Protein 7XWT (pdb70)

Nearest PDB structures (foldseek):
  7xwt-assembly1_B  TM=1.004E+00  e=1.065E-58  Sphingomonas paucimobilis
  7xwc-assembly1_A  TM=1.000E+00  e=7.036E-50  Sphingomonas paucimobilis
  2vsu-assembly1_D  TM=9.900E-01  e=1.611E-31  Pseudomonas fluorescens
  6p5u-assembly1_B  TM=9.777E-01  e=6.672E-31  uncultured organism
  4mi2-assembly1_A  TM=8.877E-01  e=1.030E-18  Mycobacteroides abscessus ATCC 19977

Structure (mmCIF, N/CA/C/O backbone):
data_7XWT
#
_entry.id   7XWT
#
_cell.length_a   131.793
_cell.length_b   131.793
_cell.length_c   124.290
_cell.angle_alpha   90.000
_cell.angle_beta   90.000
_cell.angle_gamma   120.000
#
_symmetry.space_group_name_H-M   'H 3 2'
#
loop_
_entity.id
_entity.type
_entity.pdbx_description
1 polymer 'Feruloyl-CoA hydratase/lyase'
2 non-polymer 'ACETYL COENZYME *A'
3 water water
#
loop_
_atom_site.group_PDB
_atom_site.id
_atom_site.type_symbol
_atom_site.label_atom_id
_atom_site.label_alt_id
_atom_site.label_comp_id
_atom_site.label_asym_id
_atom_site.label_entity_id
_atom_site.label_seq_id
_atom_site.pdbx_PDB_ins_code
_atom_site.Cartn_x
_atom_site.Cartn_y
_atom_site.Cartn_z
_atom_site.occupancy
_atom_site.B_iso_or_equiv
_atom_site.auth_seq_id
_atom_site.auth_comp_id
_atom_site.auth_asym_id
_atom_site.auth_atom_id
_atom_site.pdbx_PDB_model_num
ATOM 1 N N . VAL A 1 8 ? 9.169 36.973 16.410 1.00 35.15 8 VAL B N 1
ATOM 2 C CA . VAL A 1 8 ? 10.205 37.428 17.333 1.00 42.76 8 VAL B CA 1
ATOM 3 C C . VAL A 1 8 ? 11.177 38.307 16.524 1.00 45.33 8 VAL B C 1
ATOM 4 O O . VAL A 1 8 ? 11.881 37.747 15.677 1.00 60.12 8 VAL B O 1
ATOM 8 N N . GLU A 1 9 ? 11.134 39.639 16.742 1.00 44.04 9 GLU B N 1
ATOM 9 C CA . GLU A 1 9 ? 11.634 40.710 15.835 1.00 39.92 9 GLU B CA 1
ATOM 10 C C . GLU A 1 9 ? 12.704 40.165 14.894 1.00 32.08 9 GLU B C 1
ATOM 11 O O . GLU A 1 9 ? 12.385 40.139 13.716 1.00 34.84 9 GLU B O 1
ATOM 17 N N . ARG A 1 10 ? 13.923 39.798 15.316 1.00 29.38 10 ARG B N 1
ATOM 18 C CA . ARG A 1 10 ? 14.947 39.404 14.288 1.00 29.88 10 ARG B CA 1
ATOM 19 C C . ARG A 1 10 ? 14.861 37.895 13.975 1.00 28.40 10 ARG B C 1
ATOM 20 O O . ARG A 1 10 ? 14.800 37.104 14.912 1.00 22.52 10 ARG B O 1
ATOM 28 N N . GLU A 1 11 ? 14.924 37.518 12.698 1.00 25.92 11 GLU B N 1
ATOM 29 C CA . GLU A 1 11 ? 14.804 36.106 12.240 1.00 27.35 11 GLU B CA 1
ATOM 30 C C . GLU A 1 11 ? 15.897 35.256 12.901 1.00 28.00 11 GLU B C 1
ATOM 31 O O . GLU A 1 11 ? 15.581 34.194 13.474 1.00 26.16 11 GLU B O 1
ATOM 37 N N . GLU A 1 12 ? 17.139 35.747 12.910 1.00 27.89 12 GLU B N 1
ATOM 38 C CA . GLU A 1 12 ? 18.300 34.993 13.462 1.00 28.11 12 GLU B CA 1
ATOM 39 C C . GLU A 1 12 ? 18.155 34.799 14.978 1.00 23.62 12 GLU B C 1
ATOM 40 O O . GLU A 1 12 ? 18.809 33.939 15.501 1.00 22.80 12 GLU B O 1
ATOM 46 N N . 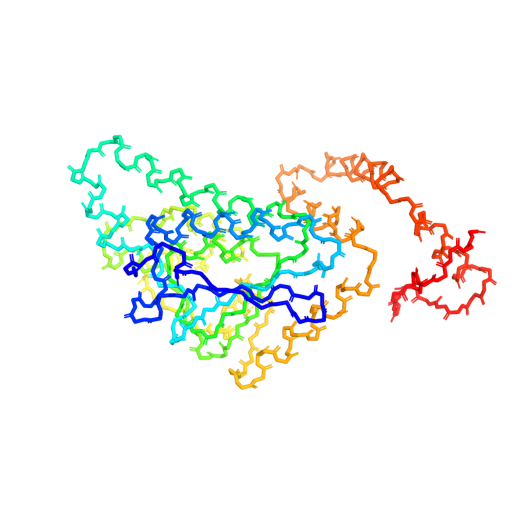ASP A 1 13 ? 17.290 35.538 15.653 1.00 24.35 13 ASP B N 1
ATOM 47 C CA . ASP A 1 13 ? 17.094 35.335 17.113 1.00 24.36 13 ASP B CA 1
ATOM 48 C C . ASP A 1 13 ? 16.010 34.284 17.423 1.00 23.51 13 ASP B C 1
ATOM 49 O O . ASP A 1 13 ? 15.847 33.997 18.608 1.00 22.60 13 ASP B O 1
ATOM 54 N N . THR A 1 14 ? 15.247 33.771 16.436 1.00 21.91 14 THR B N 1
ATOM 55 C CA . THR A 1 14 ? 14.071 32.889 16.693 1.00 21.73 14 THR B CA 1
ATOM 56 C C . THR A 1 14 ? 14.515 31.470 17.121 1.00 22.44 14 THR B C 1
ATOM 57 O O . THR A 1 14 ? 13.676 30.720 17.684 1.00 24.27 14 THR B O 1
ATOM 61 N N . VAL A 1 15 ? 15.783 31.119 16.899 1.00 21.08 15 VAL B N 1
ATOM 62 C CA . VAL A 1 15 ? 16.379 29.808 17.254 1.00 21.52 15 VAL B CA 1
ATOM 63 C C . VAL A 1 15 ? 17.752 30.080 17.884 1.00 23.83 15 VAL B C 1
ATOM 64 O O . VAL A 1 15 ? 18.509 30.923 17.346 1.00 25.12 15 VAL B O 1
ATOM 68 N N . ARG A 1 16 ? 18.105 29.360 18.940 1.00 21.92 16 ARG B N 1
ATOM 69 C CA . ARG A 1 16 ? 19.482 29.400 19.477 1.00 24.59 16 ARG B CA 1
ATOM 70 C C . ARG A 1 16 ? 19.996 27.960 19.576 1.00 25.25 16 ARG B C 1
ATOM 71 O O . ARG A 1 16 ? 19.161 27.027 19.605 1.00 22.89 16 ARG B O 1
ATOM 79 N N . TYR A 1 17 ? 21.312 27.777 19.671 1.00 25.27 17 TYR B N 1
ATOM 80 C CA . TYR A 1 17 ? 21.904 26.457 19.970 1.00 25.71 17 TYR B CA 1
ATOM 81 C C . TYR A 1 17 ? 23.210 26.608 20.736 1.00 26.76 17 TYR B C 1
ATOM 82 O O . TYR A 1 17 ? 23.822 27.678 20.661 1.00 23.40 17 TYR B O 1
ATOM 91 N N . GLU A 1 18 ? 23.570 25.553 21.467 1.00 26.17 18 GLU B N 1
ATOM 92 C CA . GLU A 1 18 ? 24.884 25.321 22.118 1.00 27.80 18 GLU B CA 1
ATOM 93 C C . GLU A 1 18 ? 25.364 23.928 21.702 1.00 25.12 18 GLU B C 1
ATOM 94 O O . GLU A 1 18 ? 24.505 23.034 21.567 1.00 21.60 18 GLU B O 1
ATOM 100 N N . ILE A 1 19 ? 26.674 23.773 21.489 1.00 23.02 19 ILE B N 1
ATOM 101 C CA . ILE A 1 19 ? 27.369 22.473 21.318 1.00 20.96 19 ILE B CA 1
ATOM 102 C C . ILE A 1 19 ? 28.027 22.118 22.654 1.00 20.57 19 ILE B C 1
ATOM 103 O O . ILE A 1 19 ? 28.875 22.901 23.138 1.00 19.31 19 ILE B O 1
ATOM 108 N N . VAL A 1 20 ? 27.631 21.002 23.228 1.00 19.20 20 VAL B N 1
ATOM 109 C CA . VAL A 1 20 ? 28.206 20.475 24.485 1.00 20.45 20 VAL B CA 1
ATOM 110 C C . VAL A 1 20 ? 28.424 18.979 24.301 1.00 19.10 20 VAL B C 1
ATOM 111 O O . VAL A 1 20 ? 27.430 18.238 24.050 1.00 17.63 20 VAL B O 1
ATOM 115 N N . ASN A 1 21 ? 29.688 18.572 24.416 1.00 17.76 21 ASN B N 1
ATOM 116 C CA . ASN A 1 21 ? 30.127 17.160 24.380 1.00 18.29 21 ASN B CA 1
ATOM 117 C C . ASN A 1 21 ? 29.545 16.483 23.133 1.00 17.92 21 ASN B C 1
ATOM 118 O O . ASN A 1 21 ? 28.970 15.395 23.260 1.00 18.77 21 ASN B O 1
ATOM 123 N N . ASN A 1 22 ? 29.692 17.143 21.994 1.00 17.61 22 ASN B N 1
ATOM 124 C CA . ASN A 1 22 ? 29.273 16.643 20.653 1.00 20.19 22 ASN B CA 1
ATOM 125 C C . ASN A 1 22 ? 27.735 16.521 20.497 1.00 20.92 22 ASN B C 1
ATOM 126 O O . ASN A 1 22 ? 27.310 15.855 19.520 1.00 23.38 22 ASN B O 1
ATOM 131 N N . VAL A 1 23 ? 26.933 17.098 21.401 1.00 19.68 23 VAL B N 1
ATOM 132 C CA . VAL A 1 23 ? 25.450 17.233 21.268 1.00 21.04 23 VAL B CA 1
ATOM 133 C C . VAL A 1 23 ? 25.108 18.680 20.897 1.00 23.34 23 VAL B C 1
ATOM 134 O O . VAL A 1 23 ? 25.484 19.609 21.666 1.00 21.12 23 VAL B O 1
ATOM 138 N N . ALA A 1 24 ? 24.445 18.910 19.753 1.00 20.01 24 ALA B N 1
ATOM 139 C CA . ALA A 1 24 ? 23.853 20.225 19.434 1.00 17.45 24 ALA B CA 1
ATOM 140 C C . ALA A 1 24 ? 22.527 20.376 20.173 1.00 17.89 24 ALA B C 1
ATOM 141 O O . ALA A 1 24 ? 21.612 19.593 19.893 1.00 17.74 24 ALA B O 1
ATOM 143 N N . TRP A 1 25 ? 22.495 21.196 21.240 1.00 17.77 25 TRP B N 1
ATOM 144 C CA . TRP A 1 25 ? 21.275 21.579 21.984 1.00 17.77 25 TRP B CA 1
ATOM 145 C C . TRP A 1 25 ? 20.617 22.765 21.278 1.00 20.07 25 TRP B C 1
ATOM 146 O O . TRP A 1 25 ? 21.096 23.911 21.439 1.00 20.65 25 TRP B O 1
ATOM 157 N N . VAL A 1 26 ? 19.606 22.486 20.450 1.00 17.67 26 VAL B N 1
ATOM 158 C CA . VAL A 1 26 ? 18.860 23.494 19.661 1.00 18.03 26 VAL B CA 1
ATOM 159 C C . VAL A 1 26 ? 17.562 23.818 20.393 1.00 18.87 26 VAL B C 1
ATOM 160 O O . VAL A 1 26 ? 16.859 22.910 20.890 1.00 21.73 26 VAL B O 1
ATOM 164 N N . TYR A 1 27 ? 17.246 25.097 20.481 1.00 19.68 27 TYR B N 1
ATOM 165 C CA . TYR A 1 27 ? 16.043 25.585 21.192 1.00 20.17 27 TYR B CA 1
ATOM 166 C C . TYR A 1 27 ? 15.257 26.518 20.274 1.00 20.09 27 TYR B C 1
ATOM 167 O O . TYR A 1 27 ? 15.812 27.491 19.722 1.00 19.65 27 TYR B O 1
ATOM 176 N N . TYR A 1 28 ? 13.972 26.244 20.139 1.00 19.79 28 TYR B N 1
ATOM 177 C CA . TYR A 1 28 ? 12.983 27.276 19.768 1.00 19.65 28 TYR B CA 1
ATOM 178 C C . TYR A 1 28 ? 13.216 28.472 20.697 1.00 19.87 28 TYR B C 1
ATOM 179 O O . TYR A 1 28 ? 13.279 28.286 21.938 1.00 16.75 28 TYR B O 1
ATOM 188 N N . ASN A 1 29 ? 13.341 29.665 20.134 1.00 19.82 29 ASN B N 1
ATOM 189 C CA . ASN A 1 29 ? 13.731 30.846 20.950 1.00 23.88 29 ASN B CA 1
ATOM 190 C C . ASN A 1 29 ? 12.757 31.999 20.723 1.00 21.68 29 ASN B C 1
ATOM 191 O O . ASN A 1 29 ? 13.237 33.057 20.377 1.00 22.46 29 ASN B O 1
ATOM 196 N N . ARG A 1 30 ? 11.458 31.774 20.925 1.00 18.94 30 ARG B N 1
ATOM 197 C CA . ARG A 1 30 ? 10.441 32.847 20.995 1.00 19.10 30 ARG B CA 1
ATOM 198 C C . ARG A 1 30 ? 9.683 32.652 22.290 1.00 19.16 30 ARG B C 1
ATOM 199 O O . ARG A 1 30 ? 8.490 32.455 22.307 1.00 21.99 30 ARG B O 1
ATOM 207 N N . PRO A 1 31 ? 10.380 32.637 23.420 1.00 19.84 31 PRO B N 1
ATOM 208 C CA . PRO A 1 31 ? 9.737 32.243 24.682 1.00 21.08 31 PRO B CA 1
ATOM 209 C C . PRO A 1 31 ? 8.444 33.007 25.014 1.00 22.79 31 PRO B C 1
ATOM 210 O O . PRO A 1 31 ? 7.470 32.409 25.577 1.00 22.97 31 PRO B O 1
ATOM 214 N N . THR A 1 32 ? 8.425 34.319 24.732 1.00 24.52 32 THR B N 1
ATOM 215 C CA . THR A 1 32 ? 7.294 35.211 25.126 1.00 26.83 32 THR B CA 1
ATOM 216 C C . THR A 1 32 ? 6.113 34.980 24.182 1.00 25.28 32 THR B C 1
ATOM 217 O O . THR A 1 32 ? 5.017 35.371 24.531 1.00 26.28 32 THR B O 1
ATOM 221 N N . LYS A 1 33 ? 6.345 34.345 23.036 1.00 25.94 33 LYS B N 1
ATOM 222 C CA . LYS A 1 33 ? 5.293 33.873 22.095 1.00 24.85 33 LYS B CA 1
ATOM 223 C C . LYS A 1 33 ? 5.090 32.350 22.168 1.00 25.67 33 LYS B C 1
ATOM 224 O O . LYS A 1 33 ? 4.531 31.763 21.197 1.00 23.76 33 LYS B O 1
ATOM 230 N N . ARG A 1 34 ? 5.512 31.730 23.275 1.00 22.45 34 ARG B N 1
ATOM 231 C CA . ARG A 1 34 ? 5.397 30.273 23.514 1.00 22.93 34 ARG B CA 1
ATOM 232 C C . ARG A 1 34 ? 5.968 29.474 22.317 1.00 21.99 34 ARG B C 1
ATOM 233 O O . ARG A 1 34 ? 5.453 28.397 22.067 1.00 19.76 34 ARG B O 1
ATOM 241 N N . ASN A 1 35 ? 6.996 29.987 21.631 1.00 19.14 35 ASN B N 1
ATOM 242 C CA . ASN A 1 35 ? 7.826 29.247 20.643 1.00 21.59 35 ASN B CA 1
ATOM 243 C C . ASN A 1 35 ? 6.946 28.904 19.444 1.00 20.75 35 ASN B C 1
ATOM 244 O O . ASN A 1 35 ? 7.176 27.867 18.791 1.00 21.21 35 ASN B O 1
ATOM 249 N N . ALA A 1 36 ? 5.941 29.727 19.188 1.00 21.38 36 ALA B N 1
ATOM 250 C CA . ALA A 1 36 ? 5.047 29.539 18.027 1.00 19.93 36 ALA B CA 1
ATOM 251 C C . ALA A 1 36 ? 5.883 29.578 16.757 1.00 20.31 36 ALA B C 1
ATOM 252 O O . ALA A 1 36 ? 6.857 30.361 16.701 1.00 22.11 36 ALA B O 1
ATOM 254 N N . GLN A 1 37 ? 5.507 28.753 15.773 1.00 20.13 37 GLN B N 1
ATOM 255 C CA . GLN A 1 37 ? 6.253 28.602 14.513 1.00 21.81 37 GLN B CA 1
ATOM 256 C C . GLN A 1 37 ? 5.756 29.677 13.551 1.00 20.55 37 GLN B C 1
ATOM 257 O O . GLN A 1 37 ? 4.707 29.484 12.932 1.00 21.42 37 GLN B O 1
ATOM 263 N N . SER A 1 38 ? 6.489 30.781 13.506 1.00 21.91 38 SER B N 1
ATOM 264 C CA . SER A 1 38 ? 6.373 31.871 12.504 1.00 19.77 38 SER B CA 1
ATOM 265 C C . SER A 1 38 ? 7.238 31.533 11.318 1.00 18.42 38 SER B C 1
ATOM 266 O O . SER A 1 38 ? 8.169 30.752 11.434 1.00 17.54 38 SER B O 1
ATOM 269 N N . PRO A 1 39 ? 6.956 32.120 10.139 1.00 18.48 39 PRO B N 1
ATOM 270 C CA . PRO A 1 39 ? 7.843 31.971 8.990 1.00 18.77 39 PRO B CA 1
ATOM 271 C C . PRO A 1 39 ? 9.321 32.291 9.268 1.00 20.92 39 PRO B C 1
ATOM 272 O O . PRO A 1 39 ? 10.179 31.557 8.808 1.00 22.36 39 PRO B O 1
ATOM 276 N N . LYS A 1 40 ? 9.600 33.356 10.028 1.00 21.06 40 LYS B N 1
ATOM 277 C CA . LYS A 1 40 ? 10.963 33.653 10.516 1.00 22.82 40 LYS B CA 1
ATOM 278 C C . LYS A 1 40 ? 11.561 32.431 11.233 1.00 20.30 40 LYS B C 1
ATOM 279 O O . LYS A 1 40 ? 12.672 32.049 10.938 1.00 21.90 40 LYS B O 1
ATOM 285 N N . LEU A 1 41 ? 10.885 31.889 12.218 1.00 20.45 41 LEU B N 1
ATOM 286 C CA . LEU A 1 41 ? 11.426 30.715 12.932 1.00 20.30 41 LEU B CA 1
ATOM 287 C C . LEU A 1 41 ? 11.585 29.540 11.955 1.00 19.99 41 LEU B C 1
ATOM 288 O O . LEU A 1 41 ? 12.616 28.884 12.029 1.00 21.34 41 LEU B O 1
ATOM 293 N N . ASN A 1 42 ? 10.636 29.327 11.039 1.00 21.23 42 ASN B N 1
ATOM 294 C CA . ASN A 1 42 ? 10.672 28.160 10.116 1.00 18.99 42 ASN B CA 1
ATOM 295 C C . ASN A 1 42 ? 11.905 28.256 9.213 1.00 19.68 42 ASN B C 1
ATOM 296 O O . ASN A 1 42 ? 12.553 27.209 8.965 1.00 20.75 42 ASN B O 1
ATOM 301 N N . ARG A 1 43 ? 12.231 29.443 8.721 1.00 20.05 43 ARG B N 1
ATOM 302 C CA . ARG A 1 43 ? 13.418 29.673 7.855 1.00 20.70 43 ARG B CA 1
ATOM 303 C C . ARG A 1 43 ? 14.688 29.516 8.708 1.00 19.41 43 ARG B C 1
ATOM 304 O O . ARG A 1 43 ? 15.625 28.885 8.272 1.00 17.80 43 ARG B O 1
ATOM 312 N N . GLN A 1 44 ? 14.707 30.090 9.903 1.00 18.51 44 GLN B N 1
ATOM 313 C CA . GLN A 1 44 ? 15.937 30.097 10.744 1.00 19.54 44 GLN B CA 1
ATOM 314 C C . GLN A 1 44 ? 16.192 28.657 11.230 1.00 18.74 44 GLN B C 1
ATOM 315 O O . GLN A 1 44 ? 17.354 28.265 11.288 1.00 17.12 44 GLN B O 1
ATOM 321 N N . MET A 1 45 ? 15.130 27.907 11.570 1.00 19.33 45 MET B N 1
ATOM 322 C CA . MET A 1 45 ? 15.280 26.519 12.061 1.00 18.58 45 MET B CA 1
ATOM 323 C C . MET A 1 45 ? 15.894 25.688 10.933 1.00 18.01 45 MET B C 1
ATOM 324 O O . MET A 1 45 ? 16.808 24.950 11.199 1.00 18.23 45 MET B O 1
ATOM 329 N N . LEU A 1 46 ? 15.452 25.848 9.686 1.00 18.52 46 LEU B N 1
ATOM 330 C CA . LEU A 1 46 ? 16.067 25.099 8.577 1.00 18.59 46 LEU B CA 1
ATOM 331 C C . LEU A 1 46 ? 17.546 25.462 8.474 1.00 19.29 46 LEU B C 1
ATOM 332 O O . LEU A 1 46 ? 18.393 24.560 8.242 1.00 20.98 46 LEU B O 1
ATOM 337 N N . LYS A 1 47 ? 17.863 26.745 8.563 1.00 21.37 47 LYS B N 1
ATOM 338 C CA . LYS A 1 47 ? 19.256 27.225 8.388 1.00 22.78 47 LYS B CA 1
ATOM 339 C C . LYS A 1 47 ? 20.138 26.593 9.473 1.00 18.25 47 LYS B C 1
ATOM 340 O O . LYS A 1 47 ? 21.185 26.083 9.168 1.00 17.52 47 LYS B O 1
ATOM 346 N N . VAL A 1 48 ? 19.717 26.692 10.723 1.00 16.60 48 VAL B N 1
ATOM 347 C CA . VAL A 1 48 ? 20.487 26.087 11.828 1.00 17.29 48 VAL B CA 1
ATOM 348 C C . VAL A 1 48 ? 20.614 24.578 11.613 1.00 17.25 48 VAL B C 1
ATOM 349 O O . VAL A 1 48 ? 21.732 24.120 11.675 1.00 18.11 48 VAL B O 1
ATOM 353 N N . LEU A 1 49 ? 19.532 23.845 11.302 1.00 17.65 49 LEU B N 1
ATOM 354 C CA . LEU A 1 49 ? 19.579 22.367 11.126 1.00 18.91 49 LEU B CA 1
ATOM 355 C C . LEU A 1 49 ? 20.536 22.061 9.992 1.00 16.20 49 LEU B C 1
ATOM 356 O O . LEU A 1 49 ? 21.365 21.158 10.151 1.00 14.85 49 LEU B O 1
ATOM 361 N N . THR A 1 50 ? 20.490 22.849 8.929 1.00 18.87 50 THR B N 1
ATOM 362 C CA . THR A 1 50 ? 21.297 22.569 7.725 1.00 19.13 50 THR B CA 1
ATOM 363 C C . THR A 1 50 ? 22.763 22.749 8.103 1.00 21.69 50 THR B C 1
ATOM 364 O O . THR A 1 50 ? 23.577 21.921 7.708 1.00 20.16 50 THR B O 1
ATOM 368 N N . GLU A 1 51 ? 23.111 23.774 8.867 1.00 22.60 51 GLU B N 1
ATOM 369 C CA . GLU A 1 51 ? 24.558 24.019 9.132 1.00 24.47 51 GLU B CA 1
ATOM 370 C C . GLU A 1 51 ? 25.073 23.009 10.168 1.00 20.22 51 GLU B C 1
ATOM 371 O O . GLU A 1 51 ? 26.206 22.625 10.022 1.00 20.04 51 GLU B O 1
ATOM 377 N N . LEU A 1 52 ? 24.284 22.553 11.141 1.00 18.63 52 LEU B N 1
ATOM 378 C CA . LEU A 1 52 ? 24.772 21.564 12.147 1.00 19.54 52 LEU B CA 1
ATOM 379 C C . LEU A 1 52 ? 24.880 20.128 11.593 1.00 20.12 52 LEU B C 1
ATOM 380 O O . LEU A 1 52 ? 25.709 19.372 12.123 1.00 19.04 52 LEU B O 1
ATOM 385 N N . GLU A 1 53 ? 24.135 19.763 10.536 1.00 20.12 53 GLU B N 1
ATOM 386 C CA . GLU A 1 53 ? 23.845 18.343 10.191 1.00 20.37 53 GLU B CA 1
ATOM 387 C C . GLU A 1 53 ? 25.130 17.537 9.981 1.00 20.13 53 GLU B C 1
ATOM 388 O O . GLU A 1 53 ? 25.191 16.405 10.503 1.00 19.95 53 GLU B O 1
ATOM 394 N N . PHE A 1 54 ? 26.071 18.020 9.161 1.00 20.48 54 PHE B N 1
ATOM 395 C CA . PHE A 1 54 ? 27.251 17.230 8.723 1.00 20.45 54 PHE B CA 1
ATOM 396 C C . PHE A 1 54 ? 28.534 17.685 9.450 1.00 22.04 54 PHE B C 1
ATOM 397 O O . PHE A 1 54 ? 29.660 17.378 8.994 1.00 20.94 54 PHE B O 1
ATOM 405 N N . ARG A 1 55 ? 28.385 18.292 10.625 1.00 22.02 55 ARG B N 1
ATOM 406 C CA . ARG A 1 55 ? 29.551 18.631 11.478 1.00 22.41 55 ARG B CA 1
ATOM 407 C C . ARG A 1 55 ? 30.058 17.326 12.095 1.00 23.93 55 ARG B C 1
ATOM 408 O O . ARG A 1 55 ? 29.267 16.584 12.726 1.00 22.03 55 ARG B O 1
ATOM 416 N N . ASP A 1 56 ? 31.344 17.043 11.908 1.00 22.61 56 ASP B N 1
ATOM 417 C CA . ASP A 1 56 ? 31.981 15.821 12.443 1.00 22.07 56 ASP B CA 1
ATOM 418 C C . ASP A 1 56 ? 31.986 15.904 13.967 1.00 19.52 56 ASP B C 1
ATOM 419 O O . ASP A 1 56 ? 32.142 14.873 14.550 1.00 18.36 56 ASP B O 1
ATOM 424 N N . ASP A 1 57 ? 31.714 17.049 14.570 1.00 18.24 57 ASP B N 1
ATOM 425 C CA . ASP A 1 57 ? 31.691 17.120 16.063 1.00 19.46 57 ASP B CA 1
ATOM 426 C C . ASP A 1 57 ? 30.250 17.155 16.573 1.00 20.30 57 ASP B C 1
ATOM 427 O O . ASP A 1 57 ? 30.041 17.376 17.795 1.00 20.33 57 ASP B O 1
ATOM 432 N N . VAL A 1 58 ? 29.251 16.986 15.700 1.00 17.20 58 VAL B N 1
ATOM 433 C CA . VAL A 1 58 ? 27.836 16.893 16.153 1.00 18.16 58 VAL B CA 1
ATOM 434 C C . VAL A 1 58 ? 27.344 15.454 15.912 1.00 18.36 58 VAL B C 1
ATOM 435 O O . VAL A 1 58 ? 27.139 15.024 14.719 1.00 15.12 58 VAL B O 1
ATOM 439 N N . GLY A 1 59 ? 27.176 14.731 17.005 1.00 16.00 59 GLY B N 1
ATOM 440 C CA . GLY A 1 59 ? 26.757 13.322 17.015 1.00 18.74 59 GLY B CA 1
ATOM 441 C C . GLY A 1 59 ? 25.252 13.159 17.194 1.00 18.06 59 GLY B C 1
ATOM 442 O O . GLY A 1 59 ? 24.727 12.115 16.771 1.00 17.28 59 GLY B O 1
ATOM 443 N N . VAL A 1 60 ? 24.622 14.100 17.902 1.00 17.99 60 VAL B N 1
ATOM 444 C CA . VAL A 1 60 ? 23.199 14.060 18.334 1.00 19.39 60 VAL B CA 1
ATOM 445 C C . VAL A 1 60 ? 22.688 15.502 18.285 1.00 19.82 60 VAL B C 1
ATOM 446 O O . VAL A 1 60 ? 23.474 16.418 18.622 1.00 19.20 60 VAL B O 1
ATOM 450 N N . LEU A 1 61 ? 21.421 15.694 17.925 1.00 19.40 61 LEU B N 1
ATOM 451 C CA . LEU A 1 61 ? 20.719 16.985 18.027 1.00 18.92 61 LEU B CA 1
ATOM 452 C C . LEU A 1 61 ? 19.533 16.802 18.961 1.00 19.14 61 LEU B C 1
ATOM 453 O O . LEU A 1 61 ? 18.733 15.888 18.765 1.00 18.34 61 LEU B O 1
ATOM 458 N N . VAL A 1 62 ? 19.469 17.622 20.003 1.00 17.41 62 VAL B N 1
ATOM 459 C CA . VAL A 1 62 ? 18.313 17.733 20.904 1.00 16.82 62 VAL B CA 1
ATOM 460 C C . VAL A 1 62 ? 17.524 18.987 20.529 1.00 18.04 62 VAL B C 1
ATOM 461 O O . VAL A 1 62 ? 18.139 20.054 20.322 1.00 17.10 62 VAL B O 1
ATOM 465 N N . LEU A 1 63 ? 16.202 18.858 20.382 1.00 19.42 63 LEU B N 1
ATOM 466 C CA . LEU A 1 63 ? 15.291 20.000 20.127 1.00 17.99 63 LEU B CA 1
ATOM 467 C C . LEU A 1 63 ? 14.531 20.308 21.409 1.00 16.77 63 LEU B C 1
ATOM 468 O O . LEU A 1 63 ? 13.678 19.542 21.752 1.00 16.95 63 LEU B O 1
ATOM 473 N N . GLY A 1 64 ? 14.832 21.433 22.041 1.00 17.68 64 GLY B N 1
ATOM 474 C CA . GLY A 1 64 ? 14.124 21.919 23.251 1.00 17.45 64 GLY B CA 1
ATOM 475 C C . GLY A 1 64 ? 13.467 23.258 22.975 1.00 18.60 64 GLY B C 1
ATOM 476 O O . GLY A 1 64 ? 13.495 23.736 21.801 1.00 18.83 64 GLY B O 1
ATOM 477 N N . GLY A 1 65 ? 12.914 23.890 24.004 1.00 18.76 65 GLY B N 1
ATOM 478 C CA . GLY A 1 65 ? 12.313 25.229 23.863 1.00 19.41 65 GLY B CA 1
ATOM 479 C C . GLY A 1 65 ? 12.675 26.109 25.045 1.00 21.18 65 GLY B C 1
ATOM 480 O O . GLY A 1 65 ? 12.747 25.560 26.156 1.00 21.84 65 GLY B O 1
ATOM 481 N N . GLU A 1 66 ? 12.841 27.415 24.798 1.00 23.56 66 GLU B N 1
ATOM 482 C CA . GLU A 1 66 ? 13.027 28.440 25.863 1.00 23.71 66 GLU B CA 1
ATOM 483 C C . GLU A 1 66 ? 11.672 28.837 26.423 1.00 23.33 66 GLU B C 1
ATOM 484 O O . GLU A 1 66 ? 10.688 28.838 25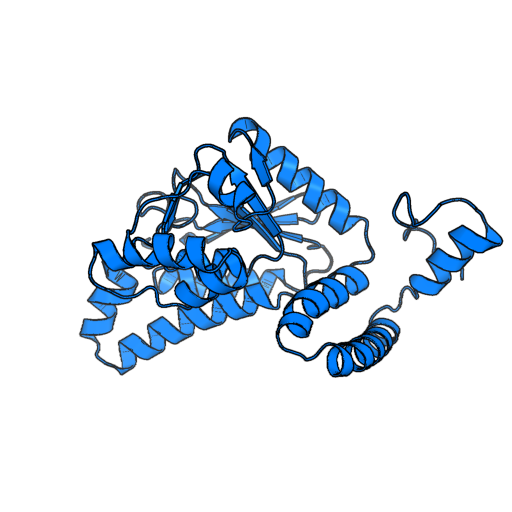.692 1.00 20.61 66 GLU B O 1
ATOM 490 N N . GLY A 1 67 ? 11.625 29.118 27.728 1.00 22.04 67 GLY B N 1
ATOM 491 C CA . GLY A 1 67 ? 10.398 29.574 28.363 1.00 23.15 67 GLY B CA 1
ATOM 492 C C . GLY A 1 67 ? 9.510 28.392 28.693 1.00 27.09 67 GLY B C 1
ATOM 493 O O . GLY A 1 67 ? 9.955 27.243 28.673 1.00 32.04 67 GLY B O 1
ATOM 494 N N . PRO A 1 68 ? 8.242 28.655 29.053 1.00 26.20 68 PRO B N 1
ATOM 495 C CA . PRO A 1 68 ? 7.363 27.611 29.555 1.00 26.09 68 PRO B CA 1
ATOM 496 C C . PRO A 1 68 ? 6.814 26.673 28.467 1.00 24.21 68 PRO B C 1
ATOM 497 O O . PRO A 1 68 ? 6.413 25.614 28.832 1.00 25.19 68 PRO B O 1
ATOM 501 N N . ALA A 1 69 ? 6.816 27.056 27.195 1.00 20.86 69 ALA B N 1
ATOM 502 C CA . ALA A 1 69 ? 6.451 26.139 26.091 1.00 22.07 69 ALA B CA 1
ATOM 503 C C . ALA A 1 69 ? 7.688 25.428 25.518 1.00 22.52 69 ALA B C 1
ATOM 504 O O . ALA A 1 69 ? 8.794 26.054 25.379 1.00 19.07 69 ALA B O 1
ATOM 506 N N . TRP A 1 70 ? 7.464 24.184 25.071 1.00 20.24 70 TRP B N 1
ATOM 507 C CA . TRP A 1 70 ? 8.311 23.536 24.056 1.00 18.56 70 TRP B CA 1
ATOM 508 C C . TRP A 1 70 ? 7.973 24.243 22.752 1.00 18.68 70 TRP B C 1
ATOM 509 O O . TRP A 1 70 ? 8.802 25.045 22.293 1.00 19.03 70 TRP B O 1
ATOM 520 N N . CYS A 1 71 ? 6.781 23.981 22.201 1.00 18.81 71 CYS B N 1
ATOM 521 C CA . CYS A 1 71 ? 6.279 24.656 20.975 1.00 18.87 71 CYS B CA 1
ATOM 522 C C . CYS A 1 71 ? 4.741 24.714 20.980 1.00 20.33 71 CYS B C 1
ATOM 523 O O . CYS A 1 71 ? 4.079 23.654 21.099 1.00 22.58 71 CYS B O 1
ATOM 526 N N . ALA A 1 72 ? 4.146 25.901 20.930 1.00 18.60 72 ALA B N 1
ATOM 527 C CA . ALA A 1 72 ? 2.675 26.022 21.063 1.00 19.95 72 ALA B CA 1
ATOM 528 C C . ALA A 1 72 ? 2.056 26.002 19.669 1.00 18.75 72 ALA B C 1
ATOM 529 O O . ALA A 1 72 ? 0.977 26.541 19.536 1.00 19.01 72 ALA B O 1
ATOM 531 N N . GLY A 1 73 ? 2.748 25.450 18.678 1.00 17.12 73 GLY B N 1
ATOM 532 C CA . GLY A 1 73 ? 2.146 25.256 17.349 1.00 18.92 73 GLY B CA 1
ATOM 533 C C . GLY A 1 73 ? 2.548 26.314 16.371 1.00 18.79 73 GLY B C 1
ATOM 534 O O . GLY A 1 73 ? 3.561 26.948 16.566 1.00 20.26 73 GLY B O 1
ATOM 535 N N . MET A 1 74 ? 1.788 26.450 15.293 1.00 18.23 74 MET B N 1
ATOM 536 C CA . MET A 1 74 ? 1.998 27.513 14.311 1.00 19.27 74 MET B CA 1
ATOM 537 C C . MET A 1 74 ? 1.594 28.864 14.935 1.00 20.58 74 MET B C 1
ATOM 538 O O . MET A 1 74 ? 0.757 28.914 15.888 1.00 20.31 74 MET B O 1
ATOM 543 N N . ASP A 1 75 ? 2.252 29.912 14.479 1.00 20.89 75 ASP B N 1
ATOM 544 C CA . ASP A 1 75 ? 1.931 31.302 14.861 1.00 22.88 75 ASP B CA 1
ATOM 545 C C . ASP A 1 75 ? 0.634 31.721 14.153 1.00 21.02 75 ASP B C 1
ATOM 546 O O . ASP A 1 75 ? 0.686 31.987 12.913 1.00 22.29 75 ASP B O 1
ATOM 551 N N . LEU A 1 76 ? -0.459 31.829 14.920 1.00 23.38 76 LEU B N 1
ATOM 552 C CA . LEU A 1 76 ? -1.808 32.191 14.394 1.00 25.26 76 LEU B CA 1
ATOM 553 C C . LEU A 1 76 ? -1.708 33.553 13.701 1.00 24.90 76 LEU B C 1
ATOM 554 O O . LEU A 1 76 ? -2.364 33.714 12.647 1.00 24.51 76 LEU B O 1
ATOM 559 N N . LYS A 1 77 ? -0.841 34.456 14.182 1.00 24.77 77 LYS B N 1
ATOM 560 C CA . LYS A 1 77 ? -0.663 35.800 13.567 1.00 25.61 77 LYS B CA 1
ATOM 561 C C . LYS A 1 77 ? 0.225 35.723 12.326 1.00 24.82 77 LYS B C 1
ATOM 562 O O . LYS A 1 77 ? -0.260 36.091 11.247 1.00 25.09 77 LYS B O 1
ATOM 568 N N . GLU A 1 78 ? 1.476 35.267 12.462 1.00 25.68 78 GLU B N 1
ATOM 569 C CA . GLU A 1 78 ? 2.519 35.411 11.404 1.00 25.28 78 GLU B CA 1
ATOM 570 C C . GLU A 1 78 ? 2.463 34.254 10.409 1.00 22.57 78 GLU B C 1
ATOM 571 O O . GLU A 1 78 ? 2.874 34.470 9.247 1.00 22.87 78 GLU B O 1
ATOM 577 N N . TYR A 1 79 ? 2.012 33.073 10.821 1.00 23.67 79 TYR B N 1
ATOM 578 C CA . TYR A 1 79 ? 2.005 31.894 9.908 1.00 22.30 79 TYR B CA 1
ATOM 579 C C . TYR A 1 79 ? 0.668 31.835 9.168 1.00 21.05 79 TYR B C 1
ATOM 580 O O . TYR A 1 79 ? 0.689 31.542 7.943 1.00 19.87 79 TYR B O 1
ATOM 589 N N . PHE A 1 80 ? -0.438 32.082 9.871 1.00 20.92 80 PHE B N 1
ATOM 590 C CA . PHE A 1 80 ? -1.819 32.032 9.307 1.00 21.79 80 PHE B CA 1
ATOM 591 C C . PHE A 1 80 ? -2.280 33.430 8.858 1.00 24.39 80 PHE B C 1
ATOM 592 O O . PHE A 1 80 ? -2.322 33.654 7.632 1.00 21.95 80 PHE B O 1
ATOM 600 N N . ARG A 1 81 ? -2.609 34.344 9.778 1.00 23.83 81 ARG B N 1
ATOM 601 C CA . ARG A 1 81 ? -3.314 35.615 9.421 1.00 27.16 81 ARG B CA 1
ATOM 602 C C . ARG A 1 81 ? -2.519 36.415 8.372 1.00 26.36 81 ARG B C 1
ATOM 603 O O . ARG A 1 81 ? -3.125 36.810 7.320 1.00 29.74 81 ARG B O 1
ATOM 611 N N . GLU A 1 82 ? -1.223 36.634 8.599 1.00 23.95 82 GLU B N 1
ATOM 612 C CA . GLU A 1 82 ? -0.424 37.571 7.770 1.00 25.86 82 GLU B CA 1
ATOM 613 C C . GLU A 1 82 ? -0.220 36.942 6.404 1.00 25.31 82 GLU B C 1
ATOM 614 O O . GLU A 1 82 ? -0.210 37.702 5.414 1.00 26.22 82 GLU B O 1
ATOM 620 N N . THR A 1 83 ? -0.089 35.609 6.325 1.00 24.44 83 THR B N 1
ATOM 621 C CA . THR A 1 83 ? 0.149 34.930 5.013 1.00 24.54 83 THR B CA 1
ATOM 622 C C . THR A 1 83 ? -1.161 34.845 4.221 1.00 23.93 83 THR B C 1
ATOM 623 O O . THR A 1 83 ? -1.074 34.939 2.983 1.00 22.91 83 THR B O 1
ATOM 627 N N . GLU A 1 84 ? -2.308 34.633 4.878 1.00 25.44 84 GLU B N 1
ATOM 628 C CA . GLU A 1 84 ? -3.629 34.582 4.189 1.00 31.66 84 GLU B CA 1
ATOM 629 C C . GLU A 1 84 ? -3.834 35.927 3.492 1.00 30.42 84 GLU B C 1
ATOM 630 O O . GLU A 1 84 ? -4.284 35.916 2.348 1.00 28.98 84 GLU B O 1
ATOM 636 N N . ALA A 1 85 ? -3.386 37.014 4.115 1.00 29.14 85 ALA B N 1
ATOM 637 C CA . ALA A 1 85 ? -3.490 38.388 3.575 1.00 29.52 85 ALA B CA 1
ATOM 638 C C . ALA A 1 85 ? -2.695 38.528 2.272 1.00 33.31 85 ALA B C 1
ATOM 639 O O . ALA A 1 85 ? -3.161 39.321 1.455 1.00 32.50 85 ALA B O 1
ATOM 641 N N . GLU A 1 86 ? -1.589 37.796 2.045 1.00 32.04 86 GLU B N 1
ATOM 642 C CA . GLU A 1 86 ? -0.885 37.803 0.727 1.00 37.91 86 GLU B CA 1
ATOM 643 C C . GLU A 1 86 ? -1.438 36.715 -0.212 1.00 36.03 86 GLU B C 1
ATOM 644 O O . GLU A 1 86 ? -0.764 36.394 -1.214 1.00 42.81 86 GLU B O 1
ATOM 650 N N . GLY A 1 87 ? -2.571 36.099 0.109 1.00 32.55 87 GLY B N 1
ATOM 651 C CA . GLY A 1 87 ? -3.223 35.133 -0.798 1.00 34.36 87 GLY B CA 1
ATOM 652 C C . GLY A 1 87 ? -2.524 33.766 -0.861 1.00 30.72 87 GLY B C 1
ATOM 653 O O . GLY A 1 87 ? -1.731 33.459 0.002 1.00 25.62 87 GLY B O 1
ATOM 654 N N . LEU A 1 88 ? -2.894 32.958 -1.848 1.00 28.66 88 LEU B N 1
ATOM 655 C CA . LEU A 1 88 ? -2.420 31.571 -2.058 1.00 27.69 88 LEU B CA 1
ATOM 656 C C . LEU A 1 88 ? -0.892 31.547 -2.077 1.00 25.45 88 LEU B C 1
ATOM 657 O O . LEU A 1 88 ? -0.335 30.666 -1.434 1.00 22.69 88 LEU B O 1
ATOM 662 N N . ALA A 1 89 ? -0.263 32.431 -2.860 1.00 22.45 89 ALA B N 1
ATOM 663 C CA . ALA A 1 89 ? 1.205 32.540 -2.994 1.00 22.75 89 ALA B CA 1
ATOM 664 C C . ALA A 1 89 ? 1.849 32.619 -1.606 1.00 22.43 89 ALA B C 1
ATOM 665 O O . ALA A 1 89 ? 2.841 31.913 -1.382 1.00 22.74 89 ALA B O 1
ATOM 667 N N . GLY A 1 90 ? 1.305 33.445 -0.722 1.00 23.90 90 GLY B N 1
ATOM 668 C CA . GLY A 1 90 ? 1.839 33.640 0.641 1.00 24.81 90 GLY B CA 1
ATOM 669 C C . GLY A 1 90 ? 1.618 32.406 1.502 1.00 22.26 90 GLY B C 1
ATOM 670 O O . GLY A 1 90 ? 2.505 32.042 2.263 1.00 24.27 90 GLY B O 1
ATOM 671 N N . THR A 1 91 ? 0.446 31.801 1.406 1.00 21.50 91 THR B N 1
ATOM 672 C CA . THR A 1 91 ? 0.069 30.552 2.107 1.00 22.26 91 THR B CA 1
ATOM 673 C C . THR A 1 91 ? 1.014 29.411 1.713 1.00 21.79 91 THR B C 1
ATOM 674 O O . THR A 1 91 ? 1.538 28.742 2.602 1.00 19.10 91 THR B O 1
ATOM 678 N N . ARG A 1 92 ? 1.266 29.227 0.420 1.00 18.41 92 ARG B N 1
ATOM 679 C CA . ARG A 1 92 ? 2.098 28.120 -0.095 1.00 18.71 92 ARG B CA 1
ATOM 680 C C . ARG A 1 92 ? 3.563 28.318 0.315 1.00 19.97 92 ARG B C 1
ATOM 681 O O . ARG A 1 92 ? 4.167 27.344 0.775 1.00 18.47 92 ARG B O 1
ATOM 689 N N . LYS A 1 93 ? 4.084 29.546 0.238 1.00 18.17 93 LYS B N 1
ATOM 690 C CA . LYS A 1 93 ? 5.445 29.862 0.657 1.00 19.37 93 LYS B CA 1
ATOM 691 C C . LYS A 1 93 ? 5.589 29.494 2.138 1.00 17.54 93 LYS B C 1
ATOM 692 O O . LYS A 1 93 ? 6.562 28.810 2.451 1.00 19.51 93 LYS B O 1
ATOM 698 N N . ALA A 1 94 ? 4.653 29.925 2.971 1.00 16.91 94 ALA B N 1
ATOM 699 C CA . ALA A 1 94 ? 4.690 29.694 4.442 1.00 18.89 94 ALA B CA 1
ATOM 700 C C . ALA A 1 94 ? 4.611 28.189 4.757 1.00 18.72 94 ALA B C 1
ATOM 701 O O . ALA A 1 94 ? 5.319 27.733 5.696 1.00 18.45 94 ALA B O 1
ATOM 703 N N . GLN A 1 95 ? 3.785 27.447 4.009 1.00 18.11 95 GLN B N 1
ATOM 704 C CA . GLN A 1 95 ? 3.557 25.996 4.231 1.00 17.81 95 GLN B CA 1
ATOM 705 C C . GLN A 1 95 ? 4.845 25.282 3.879 1.00 17.00 95 GLN B C 1
ATOM 706 O O . GLN A 1 95 ? 5.315 24.488 4.684 1.00 15.08 95 GLN B O 1
ATOM 712 N N . ARG A 1 96 ? 5.402 25.566 2.709 1.00 17.43 96 ARG B N 1
ATOM 713 C CA . ARG A 1 96 ? 6.674 24.948 2.268 1.00 19.33 96 ARG B CA 1
ATOM 714 C C . ARG A 1 96 ? 7.789 25.222 3.294 1.00 19.25 96 ARG B C 1
ATOM 715 O O . ARG A 1 96 ? 8.619 24.325 3.530 1.00 18.09 96 ARG B O 1
ATOM 723 N N . GLU A 1 97 ? 7.801 26.378 3.939 1.00 18.37 97 GLU B N 1
ATOM 724 C CA . GLU A 1 97 ? 8.915 26.659 4.872 1.00 20.25 97 GLU B CA 1
ATOM 725 C C . GLU A 1 97 ? 8.756 25.738 6.087 1.00 18.34 97 GLU B C 1
ATOM 726 O O . GLU A 1 97 ? 9.806 25.247 6.584 1.00 17.83 97 GLU B O 1
ATOM 732 N N . ALA A 1 98 ? 7.532 25.576 6.587 1.00 19.35 98 ALA B N 1
ATOM 733 C CA . ALA A 1 98 ? 7.266 24.732 7.780 1.00 19.18 98 ALA B CA 1
ATOM 734 C C . ALA A 1 98 ? 7.527 23.259 7.416 1.00 18.66 98 ALA B C 1
ATOM 735 O O . ALA A 1 98 ? 8.359 22.632 8.068 1.00 19.75 98 ALA B O 1
ATOM 737 N N . TYR A 1 99 ? 6.888 22.722 6.381 1.00 17.34 99 TYR B N 1
ATOM 738 C CA . TYR A 1 99 ? 7.028 21.307 5.980 1.00 17.88 99 TYR B CA 1
ATOM 739 C C . TYR A 1 99 ? 8.504 20.978 5.731 1.00 15.73 99 TYR B C 1
ATOM 740 O O . TYR A 1 99 ? 8.887 19.890 6.141 1.00 13.10 99 TYR B O 1
ATOM 749 N N . THR A 1 100 ? 9.269 21.846 5.062 1.00 16.65 100 THR B N 1
ATOM 750 C CA . THR A 1 100 ? 10.668 21.565 4.654 1.00 17.40 100 THR B CA 1
ATOM 751 C C . THR A 1 100 ? 11.528 21.355 5.895 1.00 16.30 100 THR B C 1
ATOM 752 O O . THR A 1 100 ? 12.328 20.408 5.885 1.00 17.71 100 THR B O 1
ATOM 756 N N . TRP A 1 101 ? 11.375 22.151 6.941 1.00 16.84 101 TRP B N 1
ATOM 757 C CA . TRP A 1 101 ? 12.291 21.928 8.085 1.00 16.53 101 TRP B CA 1
ATOM 758 C C . TRP A 1 101 ? 11.884 20.695 8.890 1.00 16.56 101 TRP B C 1
ATOM 759 O O . TRP A 1 101 ? 12.814 20.010 9.366 1.00 17.14 101 TRP B O 1
ATOM 770 N N . TRP A 1 102 ? 10.592 20.409 9.026 1.00 16.08 102 TRP B N 1
ATOM 771 C CA . TRP A 1 102 ? 10.145 19.148 9.685 1.00 16.51 102 TRP B CA 1
ATOM 772 C C . TRP A 1 102 ? 10.717 17.926 8.964 1.00 16.61 102 TRP B C 1
ATOM 773 O O . TRP A 1 102 ? 11.164 16.977 9.613 1.00 15.27 102 TRP B O 1
ATOM 784 N N . GLU A 1 103 ? 10.740 17.958 7.645 1.00 15.92 103 GLU B N 1
ATOM 785 C CA . GLU A 1 103 ? 11.289 16.865 6.838 1.00 18.29 103 GLU B CA 1
ATOM 786 C C . GLU A 1 103 ? 12.812 16.778 7.004 1.00 17.67 103 GLU B C 1
ATOM 787 O O . GLU A 1 103 ? 13.326 15.634 7.064 1.00 17.97 103 GLU B O 1
ATOM 793 N N . ARG A 1 104 ? 13.526 17.909 7.015 1.00 16.06 104 ARG B N 1
ATOM 794 C CA . ARG A 1 104 ? 15.001 17.926 7.188 1.00 17.62 104 ARG B CA 1
ATOM 795 C C . ARG A 1 104 ? 15.309 17.283 8.539 1.00 14.79 104 ARG B C 1
ATOM 796 O O . ARG A 1 104 ? 16.233 16.481 8.589 1.00 13.55 104 ARG B O 1
ATOM 804 N N . LEU A 1 105 ? 14.500 17.585 9.546 1.00 14.66 105 LEU B N 1
ATOM 805 C CA . LEU A 1 105 ? 14.711 17.013 10.907 1.00 14.95 105 LEU B CA 1
ATOM 806 C C . LEU A 1 105 ? 14.372 15.506 10.886 1.00 14.77 105 LEU B C 1
ATOM 807 O O . LEU A 1 105 ? 15.109 14.731 11.460 1.00 14.04 105 LEU B O 1
ATOM 812 N N . ARG A 1 106 ? 13.351 15.096 10.136 1.00 16.02 106 ARG B N 1
ATOM 813 C CA . ARG A 1 106 ? 12.795 13.724 10.186 1.00 14.79 106 ARG B CA 1
ATOM 814 C C . ARG A 1 106 ? 13.842 12.761 9.621 1.00 13.71 106 ARG B C 1
ATOM 815 O O . ARG A 1 106 ? 13.985 11.666 10.140 1.00 11.24 106 ARG B O 1
ATOM 823 N N . TRP A 1 107 ? 14.515 13.157 8.544 1.00 13.75 107 TRP B N 1
ATOM 824 C CA . TRP A 1 107 ? 15.575 12.387 7.860 1.00 14.47 107 TRP B CA 1
ATOM 825 C C . TRP A 1 107 ? 16.994 12.890 8.193 1.00 14.01 107 TRP B C 1
ATOM 826 O O . TRP A 1 107 ? 17.92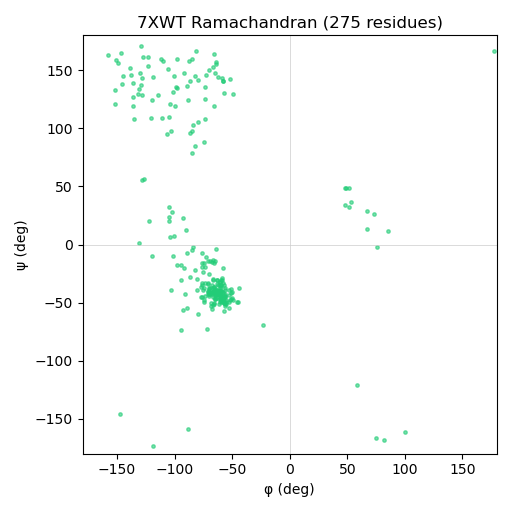1 12.734 7.405 1.00 14.01 107 TRP B O 1
ATOM 837 N N . TYR A 1 108 ? 17.197 13.468 9.347 1.00 13.80 108 TYR B N 1
ATOM 838 C CA . TYR A 1 108 ? 18.485 14.097 9.725 1.00 14.68 108 TYR B CA 1
ATOM 839 C C . TYR A 1 108 ? 19.599 13.052 9.743 1.00 14.56 108 TYR B C 1
ATOM 840 O O . TYR A 1 108 ? 19.363 11.884 10.164 1.00 16.04 108 TYR B O 1
ATOM 849 N N . GLN A 1 109 ? 20.810 13.449 9.334 1.00 15.14 109 GLN B N 1
ATOM 850 C CA . GLN A 1 109 ? 21.974 12.548 9.263 1.00 15.34 109 GLN B CA 1
ATOM 851 C C . GLN A 1 109 ? 22.249 12.030 10.668 1.00 14.54 109 GLN B C 1
ATOM 852 O O . GLN A 1 109 ? 22.676 10.889 10.782 1.00 15.43 109 GLN B O 1
ATOM 858 N N . LYS A 1 110 ? 21.967 12.846 11.673 1.00 15.98 110 LYS B N 1
ATOM 859 C CA . LYS A 1 110 ? 22.298 12.506 13.077 1.00 15.98 110 LYS B CA 1
ATOM 860 C C . LYS A 1 110 ? 21.047 12.130 13.849 1.00 16.90 110 LYS B C 1
ATOM 861 O O . LYS A 1 110 ? 19.984 12.673 13.629 1.00 17.83 110 LYS B O 1
ATOM 867 N N . PRO A 1 111 ? 21.149 11.268 14.881 1.00 15.93 111 PRO B N 1
ATOM 868 C CA . PRO A 1 111 ? 20.010 11.008 15.743 1.00 15.61 111 PRO B CA 1
ATOM 869 C C . PRO A 1 111 ? 19.472 12.281 16.401 1.00 16.29 111 PRO B C 1
ATOM 870 O O . PRO A 1 111 ? 20.242 13.115 16.860 1.00 18.78 111 PRO B O 1
ATOM 874 N N . THR A 1 112 ? 18.157 12.378 16.488 1.00 16.34 112 THR B N 1
ATOM 875 C CA . THR A 1 112 ? 17.441 13.544 17.057 1.00 14.74 112 THR B CA 1
ATOM 876 C C . THR A 1 112 ? 16.621 13.135 18.263 1.00 14.73 112 THR B C 1
ATOM 877 O O . THR A 1 112 ? 16.089 12.045 18.273 1.00 13.30 112 THR B O 1
ATOM 881 N N . ILE A 1 113 ? 16.552 14.032 19.249 1.00 14.84 113 ILE B N 1
ATOM 882 C CA . ILE A 1 113 ? 15.792 13.848 20.509 1.00 13.76 113 ILE B CA 1
ATOM 883 C C . ILE A 1 113 ? 14.953 15.089 20.788 1.00 14.82 113 ILE B C 1
ATOM 884 O O . ILE A 1 113 ? 15.505 16.221 20.820 1.00 15.58 113 ILE B O 1
ATOM 889 N N . ALA A 1 114 ? 13.656 14.908 21.064 1.00 16.28 114 ALA B N 1
ATOM 890 C CA . ALA A 1 114 ? 12.761 15.992 21.496 1.00 15.57 114 ALA B CA 1
ATOM 891 C C . ALA A 1 114 ? 12.881 16.042 23.006 1.00 16.58 114 ALA B C 1
ATOM 892 O O . ALA A 1 114 ? 12.669 14.993 23.619 1.00 16.39 114 ALA B O 1
ATOM 894 N N . MET A 1 115 ? 13.224 17.213 23.542 1.00 16.37 115 MET B N 1
ATOM 895 C CA . MET A 1 115 ? 13.205 17.439 25.017 1.00 16.05 115 MET B CA 1
ATOM 896 C C . MET A 1 115 ? 12.006 18.337 25.327 1.00 15.31 115 MET B C 1
ATOM 897 O O . MET A 1 115 ? 12.085 19.573 25.179 1.00 17.79 115 MET B O 1
ATOM 902 N N . VAL A 1 116 ? 10.872 17.739 25.686 1.00 17.89 116 VAL B N 1
ATOM 903 C CA . VAL A 1 116 ? 9.566 18.451 25.808 1.00 17.81 116 VAL B CA 1
ATOM 904 C C . VAL A 1 116 ? 9.277 18.690 27.291 1.00 18.41 116 VAL B C 1
ATOM 905 O O . VAL A 1 116 ? 8.813 17.774 27.965 1.00 20.45 116 VAL B O 1
ATOM 909 N N . HIS A 1 117 ? 9.591 19.881 27.752 1.00 20.00 117 HIS B N 1
ATOM 910 C CA . HIS A 1 117 ? 9.486 20.253 29.183 1.00 21.25 117 HIS B CA 1
ATOM 911 C C . HIS A 1 117 ? 8.109 20.863 29.442 1.00 22.32 117 HIS B C 1
ATOM 912 O O . HIS A 1 117 ? 7.711 20.923 30.611 1.00 23.65 117 HIS B O 1
ATOM 919 N N . GLY A 1 118 ? 7.420 21.351 28.412 1.00 21.41 118 GLY B N 1
ATOM 920 C CA . GLY A 1 118 ? 6.210 22.192 28.568 1.00 22.16 118 GLY B CA 1
ATOM 921 C C . GLY A 1 118 ? 5.190 21.976 27.448 1.00 24.23 118 GLY B C 1
ATOM 922 O O . GLY A 1 118 ? 5.070 20.846 26.964 1.00 25.70 118 GLY B O 1
ATOM 923 N N . TRP A 1 119 ? 4.487 23.039 27.058 1.00 22.15 119 TRP B N 1
ATOM 924 C CA . TRP A 1 119 ? 3.368 23.044 26.085 1.00 21.48 119 TRP B CA 1
ATOM 925 C C . TRP A 1 119 ? 3.868 22.469 24.767 1.00 19.22 119 TRP B C 1
ATOM 926 O O . TRP A 1 119 ? 4.905 22.925 24.299 1.00 17.03 119 TRP B O 1
ATOM 937 N N . CYS A 1 120 ? 3.122 21.521 24.222 1.00 19.61 120 CYS B N 1
ATOM 938 C CA . CYS A 1 120 ? 3.349 20.982 22.859 1.00 17.40 120 CYS B CA 1
ATOM 939 C C . CYS A 1 120 ? 1.982 20.891 22.170 1.00 16.65 120 CYS B C 1
ATOM 940 O O . CYS A 1 120 ? 1.243 19.968 22.479 1.00 17.75 120 CYS B O 1
ATOM 943 N N . PHE A 1 121 ? 1.682 21.760 21.193 1.00 17.88 121 PHE B N 1
ATOM 944 C CA . PHE A 1 121 ? 0.339 21.903 20.593 1.00 17.76 121 PHE B CA 1
ATOM 945 C C . PHE A 1 121 ? 0.402 21.841 19.073 1.00 17.21 121 PHE B C 1
ATOM 946 O O . PHE A 1 121 ? 1.281 22.444 18.464 1.00 16.48 121 PHE B O 1
ATOM 954 N N . GLY A 1 122 ? -0.551 21.111 18.526 1.00 17.75 122 GLY B N 1
ATOM 955 C CA . GLY A 1 122 ? -0.898 21.252 17.100 1.00 17.15 122 GLY B CA 1
ATOM 956 C C . GLY A 1 122 ? 0.274 20.986 16.201 1.00 18.09 122 GLY B C 1
ATOM 957 O O . GLY A 1 122 ? 0.761 19.861 16.204 1.00 18.35 122 GLY B O 1
ATOM 958 N N . GLY A 1 123 ? 0.634 21.978 15.392 1.00 18.83 123 GLY B N 1
ATOM 959 C CA . GLY A 1 123 ? 1.703 21.946 14.378 1.00 17.23 123 GLY B CA 1
ATOM 960 C C . GLY A 1 123 ? 3.086 21.751 14.981 1.00 15.35 123 GLY B C 1
ATOM 961 O O . GLY A 1 123 ? 4.011 21.561 14.220 1.00 16.05 123 GLY B O 1
ATOM 962 N N . ALA A 1 124 ? 3.213 21.714 16.312 1.00 15.16 124 ALA B N 1
ATOM 963 C CA . ALA A 1 124 ? 4.418 21.158 16.998 1.00 15.75 124 ALA B CA 1
ATOM 964 C C . ALA A 1 124 ? 4.554 19.619 16.867 1.00 15.62 124 ALA B C 1
ATOM 965 O O . ALA A 1 124 ? 5.668 19.101 17.154 1.00 12.71 124 ALA B O 1
ATOM 967 N N . TYR A 1 125 ? 3.498 18.913 16.443 1.00 16.01 125 TYR B N 1
ATOM 968 C CA . TYR A 1 125 ? 3.462 17.427 16.336 1.00 16.78 125 TYR B CA 1
ATOM 969 C C . TYR A 1 125 ? 4.387 16.994 15.212 1.00 14.57 125 TYR B C 1
ATOM 970 O O . TYR A 1 125 ? 5.006 15.969 15.350 1.00 14.87 125 TYR B O 1
ATOM 979 N N . GLY A 1 126 ? 4.456 17.749 14.126 1.00 15.70 126 GLY B N 1
ATOM 980 C CA . GLY A 1 126 ? 5.399 17.429 13.040 1.00 15.75 126 GLY B CA 1
ATOM 981 C C . GLY A 1 126 ? 6.845 17.369 13.539 1.00 16.82 126 GLY B C 1
ATOM 982 O O . GLY A 1 126 ? 7.524 16.356 13.392 1.00 17.47 126 GLY B O 1
ATOM 983 N N . PRO A 1 127 ? 7.363 18.445 14.155 1.00 19.03 127 PRO B N 1
ATOM 984 C CA . PRO A 1 127 ? 8.698 18.419 14.738 1.00 19.32 127 PRO B CA 1
ATOM 985 C C . PRO A 1 127 ? 8.801 17.339 15.819 1.00 17.52 127 PRO B C 1
ATOM 986 O O . PRO A 1 127 ? 9.844 16.692 15.827 1.00 18.09 127 PRO B O 1
ATOM 990 N N . LEU A 1 128 ? 7.774 17.134 16.662 1.00 17.88 128 LEU B N 1
ATOM 991 C CA . LEU A 1 128 ? 7.789 16.061 17.705 1.00 17.49 128 LEU B CA 1
ATOM 992 C C . LEU A 1 128 ? 8.026 14.669 17.088 1.00 16.68 128 LEU B C 1
ATOM 993 O O . LEU A 1 128 ? 8.867 13.888 17.587 1.00 17.43 128 LEU B O 1
ATOM 998 N N . PHE A 1 129 ? 7.348 14.380 15.986 1.00 15.09 129 PHE B N 1
ATOM 999 C CA . PHE A 1 129 ? 7.454 13.093 15.274 1.00 15.70 129 PHE B CA 1
ATOM 1000 C C . PHE A 1 129 ? 8.794 13.008 14.528 1.00 15.08 129 PHE B C 1
ATOM 1001 O O . PHE A 1 129 ? 9.351 11.907 14.365 1.00 15.20 129 PHE B O 1
ATOM 1009 N N . ALA A 1 130 ? 9.292 14.140 14.054 1.00 15.82 130 ALA B N 1
ATOM 1010 C CA . ALA A 1 130 ? 10.521 14.241 13.234 1.00 15.73 130 ALA B CA 1
ATOM 1011 C C . ALA A 1 130 ? 11.749 13.935 14.094 1.00 14.31 130 ALA B C 1
ATOM 1012 O O . ALA A 1 130 ? 12.715 13.491 13.586 1.00 12.38 130 ALA B O 1
ATOM 1014 N N . CYS A 1 131 ? 11.655 14.141 15.391 1.00 12.91 131 CYS B N 1
ATOM 1015 C CA . CYS A 1 131 ? 12.649 13.645 16.325 1.00 15.36 131 CYS B CA 1
ATOM 1016 C C . CYS A 1 131 ? 12.481 12.125 16.475 1.00 15.51 131 CYS B C 1
ATOM 1017 O O . CYS A 1 131 ? 11.327 11.649 16.637 1.00 16.51 131 CYS B O 1
ATOM 1020 N N . ASP A 1 132 ? 13.603 11.401 16.452 1.00 13.99 132 ASP B N 1
ATOM 1021 C CA . ASP A 1 132 ? 13.659 9.931 16.511 1.00 14.15 132 ASP B CA 1
ATOM 1022 C C . ASP A 1 132 ? 13.128 9.522 17.891 1.00 13.53 132 ASP B C 1
ATOM 1023 O O . ASP A 1 132 ? 12.303 8.616 17.990 1.00 11.83 132 ASP B O 1
ATOM 1028 N N . LEU A 1 133 ? 13.610 10.195 18.903 1.00 13.71 133 LEU B N 1
ATOM 1029 C CA . LEU A 1 133 ? 13.258 9.853 20.305 1.00 13.43 133 LEU B CA 1
ATOM 1030 C C . LEU A 1 133 ? 12.656 11.098 20.956 1.00 13.85 133 LEU B C 1
ATOM 1031 O O . LEU A 1 133 ? 12.892 12.242 20.479 1.00 15.19 133 LEU B O 1
ATOM 1036 N N . ALA A 1 134 ? 11.932 10.913 22.058 1.00 15.12 134 ALA B N 1
ATOM 1037 C CA . ALA A 1 134 ? 11.230 12.018 22.729 1.00 14.93 134 ALA B CA 1
ATOM 1038 C C . ALA A 1 134 ? 11.104 11.711 24.218 1.00 15.36 134 ALA B C 1
ATOM 1039 O O . ALA A 1 134 ? 10.702 10.596 24.639 1.00 15.73 134 ALA B O 1
ATOM 1041 N N . PHE A 1 135 ? 11.441 12.711 24.995 1.00 16.38 135 PHE B N 1
ATOM 1042 C CA . PHE A 1 135 ? 11.449 12.616 26.475 1.00 15.46 135 PHE B CA 1
ATOM 1043 C C . PHE A 1 135 ? 10.693 13.823 26.985 1.00 16.20 135 PHE B C 1
ATOM 1044 O O . PHE A 1 135 ? 10.985 14.919 26.510 1.00 17.71 135 PHE B O 1
ATOM 1052 N N . ALA A 1 136 ? 9.771 13.627 27.938 1.00 17.70 136 ALA B N 1
ATOM 1053 C CA . ALA A 1 136 ? 8.821 14.654 28.392 1.00 17.87 136 ALA B CA 1
ATOM 1054 C C . ALA A 1 136 ? 8.991 14.852 29.893 1.00 18.43 136 ALA B C 1
ATOM 1055 O O . ALA A 1 136 ? 9.407 13.909 30.525 1.00 21.03 136 ALA B O 1
ATOM 1057 N N . ALA A 1 137 ? 8.651 16.053 30.367 1.00 20.72 137 ALA B N 1
ATOM 1058 C CA . ALA A 1 137 ? 8.399 16.353 31.790 1.00 21.29 137 ALA B CA 1
ATOM 1059 C C . ALA A 1 137 ? 6.992 15.873 32.117 1.00 20.69 137 ALA B C 1
ATOM 1060 O O . ALA A 1 137 ? 6.086 16.049 31.291 1.00 19.28 137 ALA B O 1
ATOM 1062 N N . ASP A 1 138 ? 6.798 15.310 33.304 1.00 20.93 138 ASP B N 1
ATOM 1063 C CA . ASP A 1 138 ? 5.450 15.071 33.838 1.00 21.42 138 ASP B CA 1
ATOM 1064 C C . ASP A 1 138 ? 4.613 16.324 33.590 1.00 20.71 138 ASP B C 1
ATOM 1065 O O . ASP A 1 138 ? 3.441 16.165 33.284 1.00 19.92 138 ASP B O 1
ATOM 1070 N N . GLU A 1 139 ? 5.163 17.532 33.708 1.00 22.23 139 GLU B N 1
ATOM 1071 C CA . GLU A 1 139 ? 4.320 18.759 33.713 1.00 24.35 139 GLU B CA 1
ATOM 1072 C C . GLU A 1 139 ? 4.056 19.193 32.269 1.00 23.33 139 GLU B C 1
ATOM 1073 O O . GLU A 1 139 ? 3.309 20.135 32.063 1.00 23.76 139 GLU B O 1
ATOM 1079 N N . ALA A 1 140 ? 4.644 18.534 31.291 1.00 19.82 140 ALA B N 1
ATOM 1080 C CA . ALA A 1 140 ? 4.347 18.861 29.880 1.00 21.97 140 ALA B CA 1
ATOM 1081 C C . ALA A 1 140 ? 2.879 18.556 29.600 1.00 20.51 140 ALA B C 1
ATOM 1082 O O . ALA A 1 140 ? 2.253 17.737 30.281 1.00 21.07 140 ALA B O 1
ATOM 1084 N N . GLN A 1 141 ? 2.333 19.233 28.606 1.00 22.06 141 GLN B N 1
ATOM 1085 C CA . GLN A 1 141 ? 0.938 19.036 28.164 1.00 21.55 141 GLN B CA 1
ATOM 1086 C C . GLN A 1 141 ? 0.967 18.999 26.639 1.00 19.57 141 GLN B C 1
ATOM 1087 O O . GLN A 1 141 ? 1.539 19.910 26.031 1.00 21.09 141 GLN B O 1
ATOM 1093 N N . PHE A 1 142 ? 0.391 17.954 26.090 1.00 19.49 142 PHE B N 1
ATOM 1094 C CA . PHE A 1 142 ? 0.364 17.699 24.634 1.00 18.60 142 PHE B CA 1
ATOM 1095 C C . PHE A 1 142 ? -1.103 17.785 24.198 1.00 17.46 142 PHE B C 1
ATOM 1096 O O . PHE A 1 142 ? -1.943 17.043 24.756 1.00 19.60 142 PHE B O 1
ATOM 1104 N N . GLY A 1 143 ? -1.390 18.583 23.160 1.00 16.97 143 GLY B N 1
ATOM 1105 C CA . GLY A 1 143 ? -2.742 18.706 22.632 1.00 17.05 143 GLY B CA 1
ATOM 1106 C C . GLY A 1 143 ? -2.760 18.911 21.125 1.00 17.09 143 GLY B C 1
ATOM 1107 O O . GLY A 1 143 ? -1.930 19.666 20.646 1.00 16.46 143 GLY B O 1
ATOM 1108 N N . LEU A 1 144 ? -3.687 18.219 20.467 1.00 19.32 144 LEU B N 1
ATOM 1109 C CA . LEU A 1 144 ? -4.232 18.607 19.138 1.00 21.92 144 LEU B CA 1
ATOM 1110 C C . LEU A 1 144 ? -5.368 19.599 19.407 1.00 23.07 144 LEU B C 1
ATOM 1111 O O . LEU A 1 144 ? -6.563 19.241 19.420 1.00 25.01 144 LEU B O 1
ATOM 1116 N N . SER A 1 145 ? -4.969 20.830 19.683 1.00 23.43 145 SER B N 1
ATOM 1117 C CA . SER A 1 145 ? -5.849 21.945 20.065 1.00 22.29 145 SER B CA 1
ATOM 1118 C C . SER A 1 145 ? -6.570 22.470 18.815 1.00 22.47 145 SER B C 1
ATOM 1119 O O . SER A 1 145 ? -7.454 23.321 18.949 1.00 23.08 145 SER B O 1
ATOM 1122 N N . GLU A 1 146 ? -6.208 21.986 17.632 1.00 21.45 146 GLU B N 1
ATOM 1123 C CA . GLU A 1 146 ? -6.791 22.460 16.348 1.00 21.67 146 GLU B CA 1
ATOM 1124 C C . GLU A 1 146 ? -8.328 22.483 16.426 1.00 22.68 146 GLU B C 1
ATOM 1125 O O . GLU A 1 146 ? -8.919 23.503 16.031 1.00 23.87 146 GLU B O 1
ATOM 1131 N N . VAL A 1 147 ? -8.995 21.423 16.905 1.00 22.42 147 VAL B N 1
ATOM 1132 C CA . VAL A 1 147 ? -10.485 21.343 16.895 1.00 21.99 147 VAL B CA 1
ATOM 1133 C C . VAL A 1 147 ? -11.044 22.518 17.727 1.00 23.07 147 VAL B C 1
ATOM 1134 O O . VAL A 1 147 ? -12.082 23.030 17.345 1.00 21.43 147 VAL B O 1
ATOM 1138 N N . ASN A 1 148 ? -10.353 22.911 18.806 1.00 24.88 148 ASN B N 1
ATOM 1139 C CA . ASN A 1 148 ? -10.736 24.036 19.705 1.00 25.26 148 ASN B CA 1
ATOM 1140 C C . ASN A 1 148 ? -10.654 25.413 19.034 1.00 25.26 148 ASN B C 1
ATOM 1141 O O . ASN A 1 148 ? -11.235 26.362 19.610 1.00 26.34 148 ASN B O 1
ATOM 1146 N N . TRP A 1 149 ? -9.995 25.553 17.873 1.00 22.64 149 TRP B N 1
ATOM 1147 C CA . TRP A 1 149 ? -10.028 26.824 17.117 1.00 21.32 149 TRP B CA 1
ATOM 1148 C C . TRP A 1 149 ? -10.575 26.562 15.712 1.00 20.91 149 TRP B C 1
ATOM 1149 O O . TRP A 1 149 ? -10.413 27.420 14.897 1.00 21.66 149 TRP B O 1
ATOM 1160 N N . GLY A 1 150 ? -11.285 25.441 15.517 1.00 20.35 150 GLY B N 1
ATOM 1161 C CA . GLY A 1 150 ? -12.202 25.194 14.385 1.00 19.50 150 GLY B CA 1
ATOM 1162 C C . GLY A 1 150 ? -11.487 24.664 13.148 1.00 19.90 150 GLY B C 1
ATOM 1163 O O . GLY A 1 150 ? -12.086 24.690 12.053 1.00 20.16 150 GLY B O 1
ATOM 1164 N N . ILE A 1 151 ? -10.229 24.267 13.256 1.00 19.16 151 ILE B N 1
ATOM 1165 C CA . ILE A 1 151 ? -9.495 23.666 12.094 1.00 20.77 151 ILE B CA 1
ATOM 1166 C C . ILE A 1 151 ? -9.218 22.176 12.367 1.00 19.09 151 ILE B C 1
ATOM 1167 O O . ILE A 1 151 ? -9.219 21.728 13.528 1.00 16.80 151 ILE B O 1
ATOM 1172 N N . LEU A 1 152 ? -8.967 21.412 11.312 1.00 19.72 152 LEU B N 1
ATOM 1173 C CA . LEU A 1 152 ? -8.557 20.004 11.532 1.00 23.26 152 LEU B CA 1
ATOM 1174 C C . LEU A 1 152 ? -7.035 19.999 11.772 1.00 21.98 152 LEU B C 1
ATOM 1175 O O . LEU A 1 152 ? -6.358 21.007 11.501 1.00 22.10 152 LE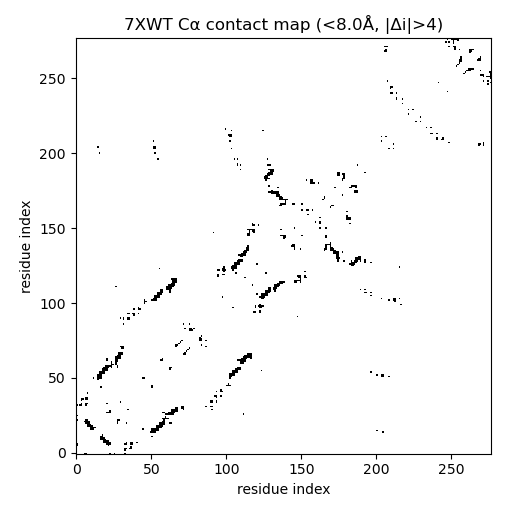U B O 1
ATOM 1180 N N . PRO A 1 153 ? -6.474 18.933 12.396 1.00 20.39 153 PRO B N 1
ATOM 1181 C CA . PRO A 1 153 ? -5.045 18.876 12.733 1.00 21.02 153 PRO B CA 1
ATOM 1182 C C . PRO A 1 153 ? -4.178 18.619 11.481 1.00 20.84 153 PRO B C 1
ATOM 1183 O O . PRO A 1 153 ? -3.852 17.454 11.116 1.00 18.13 153 PRO B O 1
ATOM 1187 N N . GLY A 1 154 ? -3.810 19.723 10.835 1.00 18.09 154 GLY B N 1
ATOM 1188 C CA . GLY A 1 154 ? -2.930 19.721 9.653 1.00 22.00 154 GLY B CA 1
ATOM 1189 C C . GLY A 1 154 ? -1.461 19.795 10.060 1.00 22.13 154 GLY B C 1
ATOM 1190 O O . GLY A 1 154 ? -1.105 19.465 11.268 1.00 20.57 154 GLY B O 1
ATOM 1191 N N . GLY A 1 155 ? -0.623 20.241 9.120 1.00 23.54 155 GLY B N 1
ATOM 1192 C CA . GLY A 1 155 ? 0.837 20.097 9.245 1.00 23.35 155 GLY B CA 1
ATOM 1193 C C . GLY A 1 155 ? 1.180 18.670 9.650 1.00 21.09 155 GLY B C 1
ATOM 1194 O O . GLY A 1 155 ? 2.196 18.479 10.311 1.00 17.25 155 GLY B O 1
ATOM 1195 N N . GLY A 1 156 ? 0.394 17.701 9.166 1.00 19.53 156 GLY B N 1
ATOM 1196 C CA . GLY A 1 156 ? 0.593 16.267 9.397 1.00 18.20 156 GLY B CA 1
ATOM 1197 C C . GLY A 1 156 ? 0.172 15.835 10.781 1.00 16.62 156 GLY B C 1
ATOM 1198 O O . GLY A 1 156 ? 0.330 14.655 11.069 1.00 15.80 156 GLY B O 1
ATOM 1199 N N . ALA A 1 157 ? -0.271 16.744 11.644 1.00 15.89 157 ALA B N 1
ATOM 1200 C CA . ALA A 1 157 ? -0.426 16.401 13.075 1.00 15.90 157 ALA B CA 1
ATOM 1201 C C . ALA A 1 157 ? -1.340 15.174 13.261 1.00 16.39 157 ALA B C 1
ATOM 1202 O O . ALA A 1 157 ? -1.095 14.413 14.203 1.00 15.36 157 ALA B O 1
ATOM 1204 N N . THR A 1 158 ? -2.422 15.046 12.483 1.00 15.78 158 THR B N 1
ATOM 1205 C CA . THR A 1 158 ? -3.373 13.911 12.540 1.00 15.97 158 THR B CA 1
ATOM 1206 C C . THR A 1 158 ? -2.576 12.598 12.298 1.00 14.51 158 THR B C 1
ATOM 1207 O O . THR A 1 158 ? -2.786 11.610 13.005 1.00 11.61 158 THR B O 1
ATOM 1211 N N . LYS A 1 159 ? -1.750 12.573 11.254 1.00 14.02 159 LYS B N 1
ATOM 1212 C CA . LYS A 1 159 ? -0.904 11.418 10.889 1.00 14.38 159 LYS B CA 1
ATOM 1213 C C . LYS A 1 159 ? 0.113 11.079 11.991 1.00 13.98 159 LYS B C 1
ATOM 1214 O O . LYS A 1 159 ? 0.296 9.897 12.278 1.00 13.79 159 LYS B O 1
ATOM 1220 N N . VAL A 1 160 ? 0.695 12.097 12.619 1.00 14.58 160 VAL B N 1
ATOM 1221 C CA . VAL A 1 160 ? 1.616 11.895 13.765 1.00 14.22 160 VAL B CA 1
ATOM 1222 C C . VAL A 1 160 ? 0.868 11.105 14.822 1.00 14.67 160 VAL B C 1
ATOM 1223 O O . VAL A 1 160 ? 1.441 10.109 15.367 1.00 15.30 160 VAL B O 1
ATOM 1227 N N . ALA A 1 161 ? -0.324 11.565 15.176 1.00 15.38 161 ALA B N 1
ATOM 1228 C CA . ALA A 1 161 ? -1.136 10.953 16.255 1.00 15.50 161 ALA B CA 1
ATOM 1229 C C . ALA A 1 161 ? -1.447 9.499 15.890 1.00 14.90 161 ALA B C 1
ATOM 1230 O O . ALA A 1 161 ? -1.285 8.588 16.740 1.00 14.49 161 ALA B O 1
ATOM 1232 N N . VAL A 1 162 ? -1.815 9.259 14.630 1.00 14.92 162 VAL B N 1
ATOM 1233 C CA . VAL A 1 162 ? -2.162 7.902 14.161 1.00 15.06 162 VAL B CA 1
ATOM 1234 C C . VAL A 1 162 ? -0.910 7.003 14.076 1.00 14.16 162 VAL B C 1
ATOM 1235 O O . VAL A 1 162 ? -1.062 5.810 14.357 1.00 13.61 162 VAL B O 1
ATOM 1239 N N . ASP A 1 163 ? 0.276 7.530 13.745 1.00 15.28 163 ASP B N 1
ATOM 1240 C CA . ASP A 1 163 ? 1.496 6.706 13.533 1.00 16.52 163 ASP B CA 1
ATOM 1241 C C . ASP A 1 163 ? 2.119 6.399 14.894 1.00 16.11 163 ASP B C 1
ATOM 1242 O O . ASP A 1 163 ? 2.718 5.358 15.007 1.00 19.50 163 ASP B O 1
ATOM 1247 N N . LEU A 1 164 ? 1.851 7.176 15.930 1.00 16.60 164 LEU B N 1
ATOM 1248 C CA . LEU A 1 164 ? 2.495 6.957 17.246 1.00 14.88 164 LEU B CA 1
ATOM 1249 C C . LEU A 1 164 ? 1.569 6.277 18.255 1.00 16.83 164 LEU B C 1
ATOM 1250 O O . LEU A 1 164 ? 2.093 5.534 19.152 1.00 16.25 164 LEU B O 1
ATOM 1255 N N . MET A 1 165 ? 0.288 6.638 18.262 1.00 15.23 165 MET B N 1
ATOM 1256 C CA . MET A 1 165 ? -0.661 6.249 19.333 1.00 16.65 165 MET B CA 1
ATOM 1257 C C . MET A 1 165 ? -1.686 5.248 18.798 1.00 15.47 165 MET B C 1
ATOM 1258 O O . MET A 1 165 ? -1.949 5.117 17.577 1.00 15.88 165 MET B O 1
ATOM 1263 N N . PRO A 1 166 ? -2.301 4.473 19.697 1.00 13.74 166 PRO B N 1
ATOM 1264 C CA . PRO A 1 166 ? -3.413 3.593 19.326 1.00 15.13 166 PRO B CA 1
ATOM 1265 C C . PRO A 1 166 ? -4.564 4.402 18.699 1.00 14.92 166 PRO B C 1
ATOM 1266 O O . PRO A 1 166 ? -4.757 5.529 19.044 1.00 13.17 166 PRO B O 1
ATOM 1270 N N . MET A 1 167 ? -5.206 3.855 17.664 1.00 16.81 167 MET B N 1
ATOM 1271 C CA . MET A 1 167 ? -6.283 4.531 16.909 1.00 17.26 167 MET B CA 1
ATOM 1272 C C . MET A 1 167 ? -7.282 5.172 17.880 1.00 17.40 167 MET B C 1
ATOM 1273 O O . MET A 1 167 ? -7.633 6.330 17.682 1.00 16.52 167 MET B O 1
ATOM 1278 N N . ARG A 1 168 ? -7.761 4.439 18.880 1.00 17.33 168 ARG B N 1
ATOM 1279 C CA . ARG A 1 168 ? -8.784 5.008 19.793 1.00 17.96 168 ARG B CA 1
ATOM 1280 C C . ARG A 1 168 ? -8.258 6.289 20.411 1.00 16.31 168 ARG B C 1
ATOM 1281 O O . ARG A 1 168 ? -9.041 7.295 20.473 1.00 15.49 168 ARG B O 1
ATOM 1289 N N . VAL A 1 169 ? -6.997 6.250 20.865 1.00 18.49 169 VAL B N 1
ATOM 1290 C CA . VAL A 1 169 ? -6.340 7.384 21.575 1.00 17.21 169 VAL B CA 1
ATOM 1291 C C . VAL A 1 169 ? -6.187 8.525 20.585 1.00 17.19 169 VAL B C 1
ATOM 1292 O O . VAL A 1 169 ? -6.557 9.654 20.910 1.00 17.87 169 VAL B O 1
ATOM 1296 N N . ALA A 1 170 ? -5.735 8.251 19.366 1.00 16.67 170 ALA B N 1
ATOM 1297 C CA . ALA A 1 170 ? -5.579 9.319 18.361 1.00 15.10 170 ALA B CA 1
ATOM 1298 C C . ALA A 1 170 ? -6.935 9.981 18.079 1.00 14.61 170 ALA B C 1
ATOM 1299 O O . ALA A 1 170 ? -6.996 11.221 17.921 1.00 15.38 170 ALA B O 1
ATOM 1301 N N . MET A 1 171 ? -8.006 9.198 18.003 1.00 14.86 171 MET B N 1
ATOM 1302 C CA . MET A 1 171 ? -9.358 9.689 17.639 1.00 15.46 171 MET B CA 1
ATOM 1303 C C . MET A 1 171 ? -9.847 10.637 18.740 1.00 14.83 171 MET B C 1
ATOM 1304 O O . MET A 1 171 ? -10.244 11.744 18.465 1.00 14.84 171 MET B O 1
ATOM 1309 N N . TYR A 1 172 ? -9.785 10.190 19.970 1.00 14.90 172 TYR B N 1
ATOM 1310 C CA . TYR A 1 172 ? -10.189 11.008 21.129 1.00 16.26 172 TYR B CA 1
ATOM 1311 C C . TYR A 1 172 ? -9.3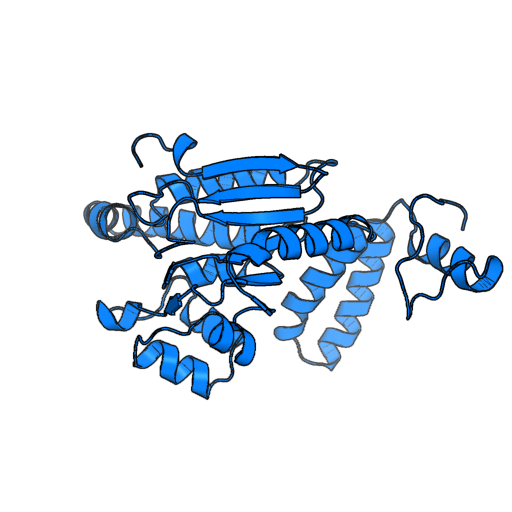74 12.307 21.141 1.00 17.51 172 TYR B C 1
ATOM 1312 O O . TYR A 1 172 ? -9.963 13.396 21.324 1.00 17.73 172 TYR B O 1
ATOM 1321 N N . HIS A 1 173 ? -8.055 12.204 20.935 1.00 16.55 173 HIS B N 1
ATOM 1322 C CA . HIS A 1 173 ? -7.105 13.330 21.027 1.00 16.67 173 HIS B CA 1
ATOM 1323 C C . HIS A 1 173 ? -7.459 14.412 20.007 1.00 16.97 173 HIS B C 1
ATOM 1324 O O . HIS A 1 173 ? -7.497 15.582 20.381 1.00 16.47 173 HIS B O 1
ATOM 1331 N N . ALA A 1 174 ? -7.730 14.019 18.765 1.00 14.57 174 ALA B N 1
ATOM 1332 C CA . ALA A 1 174 ? -8.055 14.945 17.687 1.00 15.62 174 ALA B CA 1
ATOM 1333 C C . ALA A 1 174 ? -9.481 15.519 17.809 1.00 17.46 174 ALA B C 1
ATOM 1334 O O . ALA A 1 174 ? -9.670 16.644 17.380 1.00 17.61 174 ALA B O 1
ATOM 1336 N N . MET A 1 175 ? -10.468 14.738 18.249 1.00 17.81 175 MET B N 1
ATOM 1337 C CA . MET A 1 175 ? -11.883 15.163 18.291 1.00 18.01 175 MET B CA 1
ATOM 1338 C C . MET A 1 175 ? -12.137 16.030 19.530 1.00 18.05 175 MET B C 1
ATOM 1339 O O . MET A 1 175 ? -12.922 16.975 19.423 1.00 19.54 175 MET B O 1
ATOM 1344 N N . MET A 1 176 ? -11.553 15.701 20.673 1.00 17.55 176 MET B N 1
ATOM 1345 C CA . MET A 1 176 ? -11.955 16.316 21.958 1.00 17.52 176 MET B CA 1
ATOM 1346 C C . MET A 1 176 ? -11.061 17.519 22.296 1.00 19.86 176 MET B C 1
ATOM 1347 O O . MET A 1 176 ? -11.488 18.358 23.103 1.00 21.32 176 MET B O 1
ATOM 1352 N N . GLY A 1 177 ? -9.889 17.639 21.671 1.00 19.89 177 GLY B N 1
ATOM 1353 C CA . GLY A 1 177 ? -8.935 18.731 21.927 1.00 20.67 177 GLY B CA 1
ATOM 1354 C C . GLY A 1 177 ? -8.622 18.841 23.418 1.00 21.16 177 GLY B C 1
ATOM 1355 O O . GLY A 1 177 ? -8.523 19.986 23.922 1.00 28.73 177 GLY B O 1
ATOM 1356 N N . GLU A 1 178 ? -8.540 17.724 24.122 1.00 19.46 178 GLU B N 1
ATOM 1357 C CA . GLU A 1 178 ? -8.090 17.692 25.542 1.00 20.68 178 GLU B CA 1
ATOM 1358 C C . GLU A 1 178 ? -6.615 17.302 25.548 1.00 23.10 178 GLU B C 1
ATOM 1359 O O . GLU A 1 178 ? -6.116 16.780 24.492 1.00 21.97 178 GLU B O 1
ATOM 1365 N N . ASN A 1 179 ? -5.913 17.604 26.642 1.00 23.37 179 ASN B N 1
ATOM 1366 C CA . ASN A 1 179 ? -4.435 17.556 26.676 1.00 24.53 179 ASN B CA 1
ATOM 1367 C C . ASN A 1 179 ? -3.996 16.260 27.340 1.00 25.17 179 ASN B C 1
ATOM 1368 O O . ASN A 1 179 ? -4.672 15.824 28.263 1.00 25.10 179 ASN B O 1
ATOM 1373 N N . LEU A 1 180 ? -2.890 15.684 26.886 1.00 23.20 180 LEU B N 1
ATOM 1374 C CA . LEU A 1 180 ? -2.242 14.557 27.580 1.00 21.65 180 LEU B CA 1
ATOM 1375 C C . LEU A 1 180 ? -1.120 15.139 28.414 1.00 22.44 180 LEU B C 1
ATOM 1376 O O . LEU A 1 180 ? -0.365 15.994 27.899 1.00 19.95 180 LEU B O 1
ATOM 1381 N N . SER A 1 181 ? -1.033 14.677 29.656 1.00 20.69 181 SER B N 1
ATOM 1382 C CA . SER A 1 181 ? 0.119 14.903 30.541 1.00 21.37 181 SER B CA 1
ATOM 1383 C C . SER A 1 181 ? 1.336 14.187 29.962 1.00 21.89 181 SER B C 1
ATOM 1384 O O . SER A 1 181 ? 1.170 13.307 29.107 1.00 20.48 181 SER B O 1
ATOM 1387 N N . GLY A 1 182 ? 2.539 14.519 30.422 1.00 21.90 182 GLY B N 1
ATOM 1388 C CA . GLY A 1 182 ? 3.730 13.744 30.051 1.00 18.63 182 GLY B CA 1
ATOM 1389 C C . GLY A 1 182 ? 3.531 12.268 30.314 1.00 19.73 182 GLY B C 1
ATOM 1390 O O . GLY A 1 182 ? 3.869 11.458 29.446 1.00 17.81 182 GLY B O 1
ATOM 1391 N N . GLN A 1 183 ? 3.043 11.892 31.497 1.00 19.99 183 GLN B N 1
ATOM 1392 C CA . GLN A 1 183 ? 2.888 10.462 31.854 1.00 23.65 183 GLN B CA 1
ATOM 1393 C C . GLN A 1 183 ? 1.951 9.760 30.853 1.00 23.47 183 GLN B C 1
ATOM 1394 O O . GLN A 1 183 ? 2.304 8.669 30.372 1.00 21.78 183 GLN B O 1
ATOM 1400 N N . ASP A 1 184 ? 0.831 10.378 30.519 1.00 22.87 184 ASP B N 1
ATOM 1401 C CA . ASP A 1 184 ? -0.134 9.845 29.523 1.00 24.11 184 ASP B CA 1
ATOM 1402 C C . ASP A 1 184 ? 0.524 9.800 28.145 1.00 22.97 184 ASP B C 1
ATOM 1403 O O . ASP A 1 184 ? 0.285 8.796 27.443 1.00 20.70 184 ASP B O 1
ATOM 1408 N N . ALA A 1 185 ? 1.305 10.818 27.775 1.00 23.01 185 ALA B N 1
ATOM 1409 C CA . ALA A 1 185 ? 2.016 10.893 26.466 1.00 21.66 185 ALA B CA 1
ATOM 1410 C C . ALA A 1 185 ? 2.974 9.705 26.356 1.00 21.49 185 ALA B C 1
ATOM 1411 O O . ALA A 1 185 ? 3.112 9.132 25.267 1.00 19.43 185 ALA B O 1
ATOM 1413 N N . ALA A 1 186 ? 3.593 9.303 27.460 1.00 17.96 186 ALA B N 1
ATOM 1414 C CA . ALA A 1 186 ? 4.507 8.144 27.478 1.00 20.42 186 ALA B CA 1
ATOM 1415 C C . ALA A 1 186 ? 3.702 6.835 27.449 1.00 21.25 186 ALA B C 1
ATOM 1416 O O . ALA A 1 186 ? 4.053 5.966 26.652 1.00 21.23 186 ALA B O 1
ATOM 1418 N N . ARG A 1 187 ? 2.639 6.710 28.259 1.00 20.93 187 ARG B N 1
ATOM 1419 C CA . ARG A 1 187 ? 1.781 5.499 28.305 1.00 22.73 187 ARG B CA 1
ATOM 1420 C C . ARG A 1 187 ? 1.242 5.217 26.881 1.00 21.39 187 ARG B C 1
ATOM 1421 O O . ARG A 1 187 ? 1.231 4.061 26.457 1.00 20.22 187 ARG B O 1
ATOM 1429 N N . TYR A 1 188 ? 0.912 6.232 26.108 1.00 18.34 188 TYR B N 1
ATOM 1430 C CA . TYR A 1 188 ? 0.290 6.010 24.775 1.00 18.24 188 TYR B CA 1
ATOM 1431 C C . TYR A 1 188 ? 1.321 6.147 23.664 1.00 17.45 188 TYR B C 1
ATOM 1432 O O . TYR A 1 188 ? 0.892 6.133 22.481 1.00 17.27 188 TYR B O 1
ATOM 1441 N N . ASN A 1 189 ? 2.610 6.289 24.010 1.00 18.42 189 ASN B N 1
ATOM 1442 C CA . ASN A 1 189 ? 3.753 6.146 23.072 1.00 18.41 189 ASN B CA 1
ATOM 1443 C C . ASN A 1 189 ? 3.825 7.355 22.126 1.00 17.95 189 ASN B C 1
ATOM 1444 O O . ASN A 1 189 ? 4.429 7.228 21.042 1.00 17.10 189 ASN B O 1
ATOM 1449 N N . LEU A 1 190 ? 3.308 8.517 22.541 1.00 18.19 190 LEU B N 1
ATOM 1450 C CA . LEU A 1 190 ? 3.630 9.818 21.898 1.00 18.32 190 LEU B CA 1
ATOM 1451 C C . LEU A 1 190 ? 5.113 10.132 22.153 1.00 18.10 190 LEU B C 1
ATOM 1452 O O . LEU A 1 190 ? 5.778 10.636 21.267 1.00 18.08 190 LEU B O 1
ATOM 1457 N N . VAL A 1 191 ? 5.611 9.805 23.337 1.00 17.40 191 VAL B N 1
ATOM 1458 C CA . VAL A 1 191 ? 7.039 9.975 23.692 1.00 18.81 191 VAL B CA 1
ATOM 1459 C C . VAL A 1 191 ? 7.552 8.654 24.272 1.00 18.54 191 VAL B C 1
ATOM 1460 O O . VAL A 1 191 ? 6.714 7.788 24.572 1.00 18.42 191 VAL B O 1
ATOM 1464 N N . ASN A 1 192 ? 8.865 8.556 24.475 1.00 16.65 192 ASN B N 1
ATOM 1465 C CA . ASN A 1 192 ? 9.531 7.366 25.030 1.00 16.35 192 ASN B CA 1
ATOM 1466 C C . ASN A 1 192 ? 9.305 7.323 26.536 1.00 17.67 192 ASN B C 1
ATOM 1467 O O . ASN A 1 192 ? 9.060 6.223 27.055 1.00 17.19 192 ASN B O 1
ATOM 1472 N N . GLU A 1 193 ? 9.472 8.454 27.209 1.00 19.70 193 GLU B N 1
ATOM 1473 C CA . GLU A 1 193 ? 9.453 8.457 28.698 1.00 20.53 193 GLU B CA 1
ATOM 1474 C C . GLU A 1 193 ? 8.963 9.800 29.179 1.00 19.64 193 GLU B C 1
ATOM 1475 O O . GLU A 1 193 ? 9.033 10.758 28.421 1.00 20.12 193 GLU B O 1
ATOM 1481 N N . SER A 1 194 ? 8.470 9.829 30.413 1.00 18.29 194 SER B N 1
ATOM 1482 C CA . SER A 1 194 ? 8.116 11.057 31.139 1.00 19.26 194 SER B CA 1
ATOM 1483 C C . SER A 1 194 ? 8.772 10.962 32.516 1.00 18.55 194 SER B C 1
ATOM 1484 O O . SER A 1 194 ? 8.950 9.884 32.975 1.00 18.94 194 SER B O 1
ATOM 1487 N N . MET A 1 195 ? 9.165 12.090 33.053 1.00 20.73 195 MET B N 1
ATOM 1488 C CA . MET A 1 195 ? 9.843 12.195 34.366 1.00 21.51 195 MET B CA 1
ATOM 1489 C C . MET A 1 195 ? 9.624 13.615 34.865 1.00 22.21 195 MET B C 1
ATOM 1490 O O . MET A 1 195 ? 9.315 14.538 34.104 1.00 20.58 195 MET B O 1
ATOM 1495 N N . PRO A 1 196 ? 9.828 13.881 36.165 1.00 22.51 196 PRO B N 1
ATOM 1496 C CA . PRO A 1 196 ? 9.793 15.262 36.636 1.00 23.23 196 PRO B CA 1
ATOM 1497 C C . PRO A 1 196 ? 10.715 16.179 35.812 1.00 22.66 196 PRO B C 1
ATOM 1498 O O . PRO A 1 196 ? 11.782 15.746 35.395 1.00 24.30 196 PRO B O 1
ATOM 1502 N N . ALA A 1 197 ? 10.273 17.409 35.566 1.00 22.05 197 ALA B N 1
ATOM 1503 C CA . ALA A 1 197 ? 10.974 18.440 34.773 1.00 25.21 197 ALA B CA 1
ATOM 1504 C C . ALA A 1 197 ? 12.415 18.599 35.267 1.00 27.31 197 ALA B C 1
ATOM 1505 O O . ALA A 1 197 ? 13.282 18.756 34.429 1.00 23.57 197 ALA B O 1
ATOM 1507 N N . ASP A 1 198 ? 12.661 18.532 36.585 1.00 28.07 198 ASP B N 1
ATOM 1508 C CA . ASP A 1 198 ? 14.015 18.763 37.158 1.00 32.43 198 ASP B CA 1
ATOM 1509 C C . ASP A 1 198 ? 14.957 17.583 36.810 1.00 31.33 198 ASP B C 1
ATOM 1510 O O . ASP A 1 198 ? 16.165 17.767 36.941 1.00 34.74 198 ASP B O 1
ATOM 1515 N N . GLN A 1 199 ? 14.454 16.430 36.336 1.00 26.86 199 GLN B N 1
ATOM 1516 C CA . GLN A 1 199 ? 15.261 15.241 35.929 1.00 26.71 199 GLN B CA 1
ATOM 1517 C C . GLN A 1 199 ? 15.421 15.141 34.399 1.00 24.95 199 GLN B C 1
ATOM 1518 O O . GLN A 1 199 ? 16.252 14.319 33.942 1.00 23.91 199 GLN B O 1
ATOM 1524 N N . LEU A 1 200 ? 14.693 15.946 33.636 1.00 21.84 200 LEU B N 1
ATOM 1525 C CA . LEU A 1 200 ? 14.563 15.716 32.171 1.00 22.02 200 LEU B CA 1
ATOM 1526 C C . LEU A 1 200 ? 15.891 15.963 31.437 1.00 21.35 200 LEU B C 1
ATOM 1527 O O . LEU A 1 200 ? 16.329 15.073 30.677 1.00 22.47 200 LEU B O 1
ATOM 1532 N N . LYS A 1 201 ? 16.526 17.121 31.617 1.00 22.68 201 LYS B N 1
ATOM 1533 C CA . LYS A 1 201 ? 17.765 17.454 30.865 1.00 24.85 201 LYS B CA 1
ATOM 1534 C C . LYS A 1 201 ? 18.822 16.354 31.114 1.00 23.54 201 LYS B C 1
ATOM 1535 O O . LYS A 1 201 ? 19.465 15.905 30.160 1.00 22.03 201 LYS B O 1
ATOM 1541 N N . ALA A 1 202 ? 19.006 15.904 32.34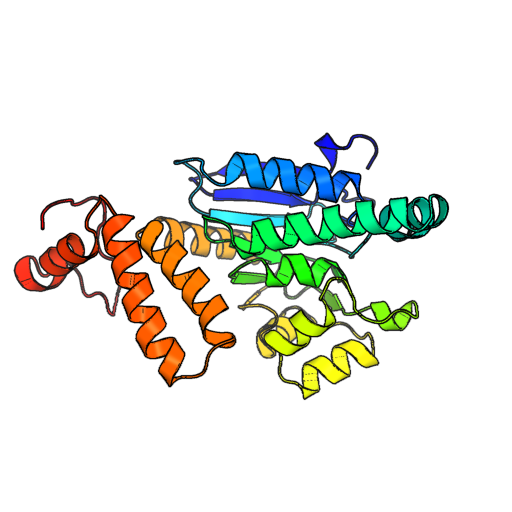7 1.00 20.29 202 ALA B N 1
ATOM 1542 C CA . ALA A 1 202 ? 20.061 14.922 32.664 1.00 23.50 202 ALA B CA 1
ATOM 1543 C C . ALA A 1 202 ? 19.798 13.597 31.924 1.00 19.58 202 ALA B C 1
ATOM 1544 O O . ALA A 1 202 ? 20.767 12.989 31.459 1.00 20.80 202 ALA B O 1
ATOM 1546 N N . ARG A 1 203 ? 18.532 13.165 31.846 1.00 20.76 203 ARG B N 1
ATOM 1547 C CA . ARG A 1 203 ? 18.135 11.925 31.146 1.00 19.78 203 ARG B CA 1
ATOM 1548 C C . ARG A 1 203 ? 18.447 12.100 29.663 1.00 17.68 203 ARG B C 1
ATOM 1549 O O . ARG A 1 203 ? 19.041 11.180 29.086 1.00 17.42 203 ARG B O 1
ATOM 1557 N N . VAL A 1 204 ? 18.086 13.242 29.097 1.00 18.63 204 VAL B N 1
ATOM 1558 C CA . VAL A 1 204 ? 18.351 13.487 27.650 1.00 19.15 204 VAL B CA 1
ATOM 1559 C C . VAL A 1 204 ? 19.859 13.489 27.413 1.00 21.02 204 VAL B C 1
ATOM 1560 O O . VAL A 1 204 ? 20.332 12.907 26.430 1.00 19.92 204 VAL B O 1
ATOM 1564 N N . LYS A 1 205 ? 20.609 14.135 28.302 1.00 22.52 205 LYS B N 1
ATOM 1565 C CA . LYS A 1 205 ? 22.072 14.207 28.178 1.00 23.05 205 LYS B CA 1
ATOM 1566 C C . LYS A 1 205 ? 22.634 12.780 28.195 1.00 20.37 205 LYS B C 1
ATOM 1567 O O . LYS A 1 205 ? 23.537 12.518 27.429 1.00 21.35 205 LYS B O 1
ATOM 1573 N N . GLN A 1 206 ? 22.132 11.908 29.074 1.00 21.41 206 GLN B N 1
ATOM 1574 C CA . GLN A 1 206 ? 22.572 10.494 29.209 1.00 22.38 206 GLN B CA 1
ATOM 1575 C C . GLN A 1 206 ? 22.265 9.706 27.930 1.00 22.28 206 GLN B C 1
ATOM 1576 O O . GLN A 1 206 ? 23.157 8.986 27.445 1.00 22.50 206 GLN B O 1
ATOM 1582 N N . VAL A 1 207 ? 21.077 9.905 27.366 1.00 19.19 207 VAL B N 1
ATOM 1583 C CA . VAL A 1 207 ? 20.658 9.199 26.122 1.00 20.26 207 VAL B CA 1
ATOM 1584 C C . VAL A 1 207 ? 21.579 9.651 24.993 1.00 19.16 207 VAL B C 1
ATOM 1585 O O . VAL A 1 207 ? 22.030 8.785 24.211 1.00 22.88 207 VAL B O 1
ATOM 1589 N N . ALA A 1 208 ? 21.832 10.949 24.880 1.00 20.30 208 ALA B N 1
ATOM 1590 C CA . ALA A 1 208 ? 22.712 11.494 23.813 1.00 19.95 208 ALA B CA 1
ATOM 1591 C C . ALA A 1 208 ? 24.123 10.892 23.952 1.00 21.08 208 ALA B C 1
ATOM 1592 O O . ALA A 1 208 ? 24.737 10.461 22.944 1.00 22.34 208 ALA B O 1
ATOM 1594 N N . GLU A 1 209 ? 24.627 10.810 25.177 1.00 25.18 209 GLU B N 1
ATOM 1595 C CA . GLU A 1 209 ? 26.019 10.344 25.428 1.00 28.69 209 GLU B CA 1
ATOM 1596 C C . GLU A 1 209 ? 26.103 8.849 25.052 1.00 24.73 209 GLU B C 1
ATOM 1597 O O . GLU A 1 209 ? 27.125 8.440 24.501 1.00 24.45 209 GLU B O 1
ATOM 1603 N N . THR A 1 210 ? 25.040 8.057 25.267 1.00 24.01 210 THR B N 1
ATOM 1604 C CA . THR A 1 210 ? 24.952 6.637 24.828 1.00 23.37 210 THR B CA 1
ATOM 1605 C C . THR A 1 210 ? 24.974 6.566 23.289 1.00 25.60 210 THR B C 1
ATOM 1606 O O . THR A 1 210 ? 25.707 5.720 22.729 1.00 26.29 210 THR B O 1
ATOM 1610 N N . LEU A 1 211 ? 24.185 7.381 22.601 1.00 22.26 211 LEU B N 1
ATOM 1611 C CA . LEU A 1 211 ? 24.177 7.307 21.110 1.00 22.39 211 LEU B CA 1
ATOM 1612 C C . LEU A 1 211 ? 25.570 7.657 20.577 1.00 21.53 211 LEU B C 1
ATOM 1613 O O . LEU A 1 211 ? 25.968 7.117 19.495 1.00 19.76 211 LEU B O 1
ATOM 1618 N N . ILE A 1 212 ? 26.265 8.584 21.247 1.00 24.46 212 ILE B N 1
ATOM 1619 C CA . ILE A 1 212 ? 27.561 9.122 20.738 1.00 25.81 212 ILE B CA 1
ATOM 1620 C C . ILE A 1 212 ? 28.597 8.005 20.768 1.00 22.85 212 ILE B C 1
ATOM 1621 O O . ILE A 1 212 ? 29.456 8.010 19.875 1.00 23.69 212 ILE B O 1
ATOM 1626 N N . GLN A 1 213 ? 28.451 7.069 21.708 1.00 24.55 213 GLN B N 1
ATOM 1627 C CA . GLN A 1 213 ? 29.341 5.890 21.886 1.00 27.92 213 GLN B CA 1
ATOM 1628 C C . GLN A 1 213 ? 29.105 4.840 20.783 1.00 26.30 213 GLN B C 1
ATOM 1629 O O . GLN A 1 213 ? 29.976 3.992 20.619 1.00 24.57 213 GLN B O 1
ATOM 1635 N N . LYS A 1 214 ? 27.970 4.849 20.072 1.00 22.93 214 LYS B N 1
ATOM 1636 C CA . LYS A 1 214 ? 27.662 3.830 19.027 1.00 19.81 214 LYS B CA 1
ATOM 1637 C C . LYS A 1 214 ? 28.376 4.261 17.768 1.00 18.85 214 LYS B C 1
ATOM 1638 O O . LYS A 1 214 ? 28.800 5.401 17.687 1.00 19.89 214 LYS B O 1
ATOM 1644 N N . ASN A 1 215 ? 28.464 3.371 16.799 1.00 19.46 215 ASN B N 1
ATOM 1645 C CA . ASN A 1 215 ? 28.921 3.717 15.436 1.00 19.31 215 ASN B CA 1
ATOM 1646 C C . ASN A 1 215 ? 27.882 4.649 14.825 1.00 20.60 215 ASN B C 1
ATOM 1647 O O . ASN A 1 215 ? 26.722 4.205 14.698 1.00 18.81 215 ASN B O 1
ATOM 1652 N N . TRP A 1 216 ? 28.251 5.879 14.465 1.00 19.13 216 TRP B N 1
ATOM 1653 C CA . TRP A 1 216 ? 27.254 6.910 14.079 1.00 21.37 216 TRP B CA 1
ATOM 1654 C C . TRP A 1 216 ? 26.538 6.509 12.776 1.00 21.38 216 TRP B C 1
ATOM 1655 O O . TRP A 1 216 ? 25.352 6.902 12.613 1.00 21.09 216 TRP B O 1
ATOM 1666 N N . ALA A 1 217 ? 27.265 5.883 11.846 1.00 19.98 217 ALA B N 1
ATOM 1667 C CA . ALA A 1 217 ? 26.742 5.430 10.540 1.00 19.75 217 ALA B CA 1
ATOM 1668 C C . ALA A 1 217 ? 25.688 4.346 10.786 1.00 20.13 217 ALA B C 1
ATOM 1669 O O . ALA A 1 217 ? 24.612 4.397 10.182 1.00 20.19 217 ALA B O 1
ATOM 1671 N N . THR A 1 218 ? 25.979 3.442 11.715 1.00 22.39 218 THR B N 1
ATOM 1672 C CA . THR A 1 218 ? 25.064 2.374 12.133 1.00 21.53 218 THR B CA 1
ATOM 1673 C C . THR A 1 218 ? 23.786 3.006 12.675 1.00 19.78 218 THR B C 1
ATOM 1674 O O . THR A 1 218 ? 22.707 2.506 12.286 1.00 16.06 218 THR B O 1
ATOM 1678 N N . VAL A 1 219 ? 23.892 4.001 13.585 1.00 18.92 219 VAL B N 1
ATOM 1679 C CA . VAL A 1 219 ? 22.698 4.684 14.158 1.00 16.94 219 VAL B CA 1
ATOM 1680 C C . VAL A 1 219 ? 21.860 5.353 13.052 1.00 16.83 219 VAL B C 1
ATOM 1681 O O . VAL A 1 219 ? 20.633 5.176 13.063 1.00 16.02 219 VAL B O 1
ATOM 1685 N N . LYS A 1 220 ? 22.486 5.975 12.065 1.00 14.79 220 LYS B N 1
ATOM 1686 C CA . LYS A 1 220 ? 21.734 6.665 11.005 1.00 15.52 220 LYS B CA 1
ATOM 1687 C C . LYS A 1 220 ? 20.950 5.600 10.213 1.00 15.64 220 LYS B C 1
ATOM 1688 O O . LYS A 1 220 ? 19.728 5.794 9.948 1.00 14.72 220 LYS B O 1
ATOM 1694 N N . TYR A 1 221 ? 21.616 4.538 9.786 1.00 15.56 221 TYR B N 1
ATOM 1695 C CA . TYR A 1 221 ? 20.998 3.502 8.929 1.00 16.43 221 TYR B CA 1
ATOM 1696 C C . TYR A 1 221 ? 19.865 2.835 9.692 1.00 15.95 221 TYR B C 1
ATOM 1697 O O . TYR A 1 221 ? 18.841 2.628 9.084 1.00 14.48 221 TYR B O 1
ATOM 1706 N N . THR A 1 222 ? 19.993 2.682 11.004 1.00 14.69 222 THR B N 1
ATOM 1707 C CA . THR A 1 222 ? 19.032 1.948 11.829 1.00 17.26 222 THR B CA 1
ATOM 1708 C C . THR A 1 222 ? 17.779 2.785 12.012 1.00 15.72 222 THR B C 1
ATOM 1709 O O . THR A 1 222 ? 16.681 2.256 11.861 1.00 14.63 222 THR B O 1
ATOM 1713 N N . LYS A 1 223 ? 17.959 4.056 12.357 1.00 15.39 223 LYS B N 1
ATOM 1714 C CA . LYS A 1 223 ? 16.860 4.970 12.683 1.00 14.13 223 LYS B CA 1
ATOM 1715 C C . LYS A 1 223 ? 16.048 5.178 11.400 1.00 13.57 223 LYS B C 1
ATOM 1716 O O . LYS A 1 223 ? 14.821 5.113 11.461 1.00 12.03 223 LYS B O 1
ATOM 1722 N N . ASP A 1 224 ? 16.714 5.284 10.268 1.00 13.84 224 ASP B N 1
ATOM 1723 C CA . ASP A 1 224 ? 15.981 5.396 8.997 1.00 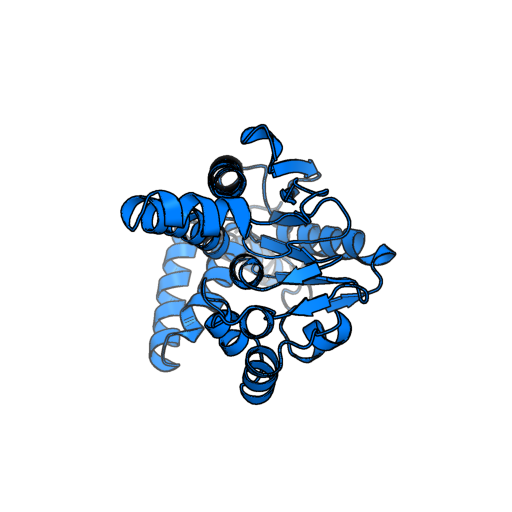14.81 224 ASP B CA 1
ATOM 1724 C C . ASP A 1 224 ? 15.221 4.094 8.726 1.00 15.74 224 ASP B C 1
ATOM 1725 O O . ASP A 1 224 ? 14.090 4.165 8.195 1.00 16.02 224 ASP B O 1
ATOM 1730 N N . ALA A 1 225 ? 15.824 2.942 9.012 1.00 16.22 225 ALA B N 1
ATOM 1731 C CA . ALA A 1 225 ? 15.202 1.628 8.755 1.00 15.05 225 ALA B CA 1
ATOM 1732 C C . ALA A 1 225 ? 13.891 1.557 9.533 1.00 15.01 225 ALA B C 1
ATOM 1733 O O . ALA A 1 225 ? 12.897 1.132 8.965 1.00 13.97 225 ALA B O 1
ATOM 1735 N N . VAL A 1 226 ? 13.919 1.884 10.816 1.00 12.62 226 VAL B N 1
ATOM 1736 C CA . VAL A 1 226 ? 12.691 1.894 11.627 1.00 14.22 226 VAL B CA 1
ATOM 1737 C C . VAL A 1 226 ? 11.590 2.734 10.966 1.00 15.49 226 VAL B C 1
ATOM 1738 O O . VAL A 1 226 ? 10.432 2.256 10.934 1.00 15.26 226 VAL B O 1
ATOM 1742 N N . ARG A 1 227 ? 11.929 3.918 10.442 1.00 14.49 227 ARG B N 1
ATOM 1743 C CA . ARG A 1 227 ? 10.940 4.867 9.931 1.00 13.75 227 ARG B CA 1
ATOM 1744 C C . ARG A 1 227 ? 10.395 4.261 8.641 1.00 13.24 227 ARG B C 1
ATOM 1745 O O . ARG A 1 227 ? 9.211 4.343 8.406 1.00 11.30 227 ARG B O 1
ATOM 1753 N N . ARG A 1 228 ? 11.277 3.717 7.835 1.00 14.11 228 ARG B N 1
ATOM 1754 C CA . ARG A 1 228 ? 10.913 3.267 6.471 1.00 14.77 228 ARG B CA 1
ATOM 1755 C C . ARG A 1 228 ? 10.120 1.948 6.493 1.00 16.16 228 ARG B C 1
ATOM 1756 O O . ARG A 1 228 ? 9.199 1.775 5.622 1.00 14.36 228 ARG B O 1
ATOM 1764 N N . VAL A 1 229 ? 10.465 0.983 7.362 1.00 14.81 229 VAL B N 1
ATOM 1765 C CA . VAL A 1 229 ? 9.819 -0.359 7.262 1.00 15.14 229 VAL B CA 1
ATOM 1766 C C . VAL A 1 229 ? 8.353 -0.307 7.740 1.00 15.43 229 VAL B C 1
ATOM 1767 O O . VAL A 1 229 ? 7.624 -1.251 7.468 1.00 13.47 229 VAL B O 1
ATOM 1771 N N . LYS A 1 230 ? 7.914 0.791 8.369 1.00 18.22 230 LYS B N 1
ATOM 1772 C CA . LYS A 1 230 ? 6.482 0.998 8.725 1.00 18.98 230 LYS B CA 1
ATOM 1773 C C . LYS A 1 230 ? 5.648 1.005 7.442 1.00 19.91 230 LYS B C 1
ATOM 1774 O O . LYS A 1 230 ? 4.575 0.468 7.452 1.00 22.81 230 LYS B O 1
ATOM 1780 N N . GLU A 1 231 ? 6.201 1.477 6.353 1.00 14.54 231 GLU B N 1
ATOM 1781 C CA . GLU A 1 231 ? 5.448 1.684 5.090 1.00 16.95 231 GLU B CA 1
ATOM 1782 C C . GLU A 1 231 ? 5.775 0.610 4.071 1.00 16.68 231 GLU B C 1
ATOM 1783 O O . GLU A 1 231 ? 5.686 0.914 2.889 1.00 17.71 231 GLU B O 1
ATOM 1789 N N . MET A 1 232 ? 6.069 -0.612 4.527 1.00 17.26 232 MET B N 1
ATOM 1790 C CA . MET A 1 232 ? 6.411 -1.763 3.658 1.00 17.27 232 MET B CA 1
ATOM 1791 C C . MET A 1 232 ? 5.714 -2.988 4.211 1.00 14.00 232 MET B C 1
ATOM 1792 O O . MET A 1 232 ? 5.607 -3.097 5.489 1.00 13.64 232 MET B O 1
ATOM 1797 N N . THR A 1 233 ? 5.416 -3.936 3.341 1.00 13.64 233 THR B N 1
ATOM 1798 C CA . THR A 1 233 ? 5.020 -5.308 3.788 1.00 13.95 233 THR B CA 1
ATOM 1799 C C . THR A 1 233 ? 6.224 -5.986 4.461 1.00 13.39 233 THR B C 1
ATOM 1800 O O . THR A 1 233 ? 7.421 -5.550 4.252 1.00 12.59 233 THR B O 1
ATOM 1804 N N . TYR A 1 234 ? 5.955 -6.913 5.369 1.00 13.95 234 TYR B N 1
ATOM 1805 C CA . TYR A 1 234 ? 7.000 -7.739 6.033 1.00 14.22 234 TYR B CA 1
ATOM 1806 C C . TYR A 1 234 ? 8.014 -8.256 5.003 1.00 14.75 234 TYR B C 1
ATOM 1807 O O . TYR A 1 234 ? 9.239 -8.073 5.195 1.00 12.23 234 TYR B O 1
ATOM 1816 N N . ASP A 1 235 ? 7.518 -8.837 3.913 1.00 14.69 235 ASP B N 1
ATOM 1817 C CA . ASP A 1 235 ? 8.364 -9.571 2.954 1.00 16.90 235 ASP B CA 1
ATOM 1818 C C . ASP A 1 235 ? 9.220 -8.552 2.192 1.00 15.60 235 ASP B C 1
ATOM 1819 O O . ASP A 1 235 ? 10.389 -8.866 1.992 1.00 13.05 235 ASP B O 1
ATOM 1824 N N . ASN A 1 236 ? 8.671 -7.394 1.803 1.00 15.82 236 ASN B N 1
ATOM 1825 C CA . ASN A 1 236 ? 9.449 -6.301 1.144 1.00 14.59 236 ASN B CA 1
ATOM 1826 C C . ASN A 1 236 ? 10.480 -5.734 2.115 1.00 14.32 236 ASN B C 1
ATOM 1827 O O . ASN A 1 236 ? 11.579 -5.519 1.696 1.00 13.05 236 ASN B O 1
ATOM 1832 N N . ALA A 1 237 ? 10.140 -5.599 3.399 1.00 12.63 237 ALA B N 1
ATOM 1833 C CA . ALA A 1 237 ? 11.034 -5.056 4.435 1.00 12.99 237 ALA B CA 1
ATOM 1834 C C . ALA A 1 237 ? 12.222 -6.002 4.634 1.00 14.14 237 ALA B C 1
ATOM 1835 O O . ALA A 1 237 ? 13.324 -5.505 4.864 1.00 13.20 237 ALA B O 1
ATOM 1837 N N . GLU A 1 238 ? 12.016 -7.322 4.553 1.00 14.98 238 GLU B N 1
ATOM 1838 C CA . GLU A 1 238 ? 13.120 -8.305 4.676 1.00 16.80 238 GLU B CA 1
ATOM 1839 C C . GLU A 1 238 ? 14.224 -8.018 3.657 1.00 16.17 238 GLU B C 1
ATOM 1840 O O . GLU A 1 238 ? 15.360 -7.968 4.078 1.00 14.15 238 GLU B O 1
ATOM 1846 N N . ASP A 1 239 ? 13.868 -7.867 2.383 1.00 15.19 239 ASP B N 1
ATOM 1847 C CA . ASP A 1 239 ? 14.856 -7.590 1.310 1.00 16.13 239 ASP B CA 1
ATOM 1848 C C . ASP A 1 239 ? 15.467 -6.191 1.478 1.00 14.33 239 ASP B C 1
ATOM 1849 O O . ASP A 1 239 ? 16.702 -6.055 1.382 1.00 13.79 239 ASP B O 1
ATOM 1854 N N . TYR A 1 240 ? 14.639 -5.210 1.804 1.00 13.50 240 TYR B N 1
ATOM 1855 C CA . TYR A 1 240 ? 15.040 -3.811 2.008 1.00 14.01 240 TYR B CA 1
ATOM 1856 C C . TYR A 1 240 ? 16.148 -3.762 3.057 1.00 13.72 240 TYR B C 1
ATOM 1857 O O . TYR A 1 240 ? 17.093 -3.019 2.861 1.00 13.51 240 TYR B O 1
ATOM 1866 N N . LEU A 1 241 ? 15.983 -4.451 4.191 1.00 14.67 241 LEU B N 1
ATOM 1867 C CA . LEU A 1 241 ? 17.001 -4.387 5.254 1.00 15.32 241 LEU B CA 1
ATOM 1868 C C . LEU A 1 241 ? 18.370 -4.962 4.783 1.00 16.08 241 LEU B C 1
ATOM 1869 O O . LEU A 1 241 ? 19.410 -4.489 5.260 1.00 15.42 241 LEU B O 1
ATOM 1874 N N . ILE A 1 242 ? 18.378 -5.928 3.873 1.00 16.19 242 ILE B N 1
ATOM 1875 C CA . ILE A 1 242 ? 19.616 -6.493 3.269 1.00 18.17 242 ILE B CA 1
ATOM 1876 C C . ILE A 1 242 ? 20.269 -5.395 2.426 1.00 17.49 242 ILE B C 1
ATOM 1877 O O . ILE A 1 242 ? 21.475 -5.183 2.614 1.00 17.11 242 ILE B O 1
ATOM 1882 N N . ARG A 1 243 ? 19.511 -4.772 1.519 1.00 16.64 243 ARG B N 1
ATOM 1883 C CA . ARG A 1 243 ? 19.966 -3.625 0.691 1.00 17.77 243 ARG B CA 1
ATOM 1884 C C . ARG A 1 243 ? 20.574 -2.550 1.602 1.00 17.11 243 ARG B C 1
ATOM 1885 O O . ARG A 1 243 ? 21.655 -2.084 1.314 1.00 15.94 243 ARG B O 1
ATOM 1893 N N . LEU A 1 244 ? 19.923 -2.192 2.710 1.00 16.54 244 LEU B N 1
ATOM 1894 C CA . LEU A 1 244 ? 20.434 -1.143 3.618 1.00 17.03 244 LEU B CA 1
ATOM 1895 C C . LEU A 1 244 ? 21.807 -1.565 4.177 1.00 18.89 244 LEU B C 1
ATOM 1896 O O . LEU A 1 244 ? 22.707 -0.705 4.286 1.00 16.58 244 LEU B O 1
ATOM 1901 N N . GLN A 1 245 ? 21.967 -2.794 4.654 1.00 18.54 245 GLN B N 1
ATOM 1902 C CA . GLN A 1 245 ? 23.266 -3.208 5.224 1.00 18.44 245 GLN B CA 1
ATOM 1903 C C . GLN A 1 245 ? 24.343 -3.094 4.144 1.00 17.29 245 GLN B C 1
ATOM 1904 O O . GLN A 1 245 ? 25.475 -2.733 4.470 1.00 16.33 245 GLN B O 1
ATOM 1910 N N . GLU A 1 246 ? 24.035 -3.368 2.877 1.00 16.65 246 GLU B N 1
ATOM 1911 C CA . GLU A 1 246 ? 25.073 -3.234 1.833 1.00 17.74 246 GLU B CA 1
ATOM 1912 C C . GLU A 1 246 ? 25.533 -1.765 1.753 1.00 17.91 246 GLU B C 1
ATOM 1913 O O . GLU A 1 246 ? 26.757 -1.517 1.644 1.00 18.61 246 GLU B O 1
ATOM 1919 N N . GLY A 1 247 ? 24.598 -0.819 1.842 1.00 17.17 247 GLY B N 1
ATOM 1920 C CA . GLY A 1 247 ? 24.901 0.606 1.923 1.00 16.56 247 GLY B CA 1
ATOM 1921 C C . GLY A 1 247 ? 25.725 0.926 3.151 1.00 17.78 247 GLY B C 1
ATOM 1922 O O . GLY A 1 247 ? 26.690 1.667 3.014 1.00 20.25 247 GLY B O 1
ATOM 1923 N N . LEU A 1 248 ? 25.320 0.464 4.337 1.00 16.22 248 LEU B N 1
ATOM 1924 C CA . LEU A 1 248 ? 26.108 0.773 5.542 1.00 17.54 248 LEU B CA 1
ATOM 1925 C C . LEU A 1 248 ? 27.557 0.250 5.348 1.00 19.64 248 LEU B C 1
ATOM 1926 O O . LEU A 1 248 ? 28.509 0.976 5.686 1.00 19.50 248 LEU B O 1
ATOM 1931 N N . ASN A 1 249 ? 27.745 -0.944 4.782 1.00 22.48 249 ASN B N 1
ATOM 1932 C CA . ASN A 1 249 ? 29.093 -1.507 4.488 1.00 25.09 249 ASN B CA 1
ATOM 1933 C C . ASN A 1 249 ? 29.922 -0.463 3.731 1.00 26.57 249 ASN B C 1
ATOM 1934 O O . ASN A 1 249 ? 31.101 -0.326 4.044 1.00 28.05 249 ASN B O 1
ATOM 1939 N N . TRP A 1 250 ? 29.343 0.262 2.777 1.00 28.77 250 TRP B N 1
ATOM 1940 C CA . TRP A 1 250 ? 30.097 1.267 1.984 1.00 29.47 250 TRP B CA 1
ATOM 1941 C C . TRP A 1 250 ? 30.381 2.487 2.853 1.00 28.74 250 TRP B C 1
ATOM 1942 O O . TRP A 1 250 ? 31.463 2.997 2.816 1.00 24.81 250 TRP B O 1
ATOM 1953 N N . PHE A 1 251 ? 29.386 2.937 3.584 1.00 28.68 251 PHE B N 1
ATOM 1954 C CA . PHE A 1 251 ? 29.422 4.228 4.293 1.00 32.94 251 PHE B CA 1
ATOM 1955 C C . PHE A 1 251 ? 30.423 4.119 5.445 1.00 32.87 251 PHE B C 1
ATOM 1956 O O . PHE A 1 251 ? 31.216 5.049 5.643 1.00 36.28 251 PHE B O 1
ATOM 1964 N N . ASP A 1 252 ? 30.430 2.989 6.151 1.00 30.35 252 ASP B N 1
ATOM 1965 C CA . ASP A 1 252 ? 31.242 2.797 7.377 1.00 29.43 252 ASP B CA 1
ATOM 1966 C C . ASP A 1 252 ? 32.692 2.410 7.037 1.00 30.68 252 ASP B C 1
ATOM 1967 O O . ASP A 1 252 ? 33.012 1.194 7.075 1.00 30.72 252 ASP B O 1
ATOM 1972 N N . LYS A 1 253 ? 33.548 3.409 6.783 1.00 34.63 253 LYS B N 1
ATOM 1973 C CA . LYS A 1 253 ? 35.011 3.241 6.523 1.00 37.85 253 LYS B CA 1
ATOM 1974 C C . LYS A 1 253 ? 35.693 2.561 7.725 1.00 36.40 253 LYS B C 1
ATOM 1975 O O . LYS A 1 253 ? 36.669 1.863 7.493 1.00 36.60 253 LYS B O 1
ATOM 1981 N N . SER A 1 254 ? 35.200 2.761 8.957 1.00 33.88 254 SER B N 1
ATOM 1982 C CA . SER A 1 254 ? 35.756 2.167 10.209 1.00 34.11 254 SER B CA 1
ATOM 1983 C C . SER A 1 254 ? 35.605 0.631 10.181 1.00 34.85 254 SER B C 1
ATOM 1984 O O . SER A 1 254 ? 36.210 -0.039 11.040 1.00 33.80 254 SER B O 1
ATOM 1987 N N . ASP A 1 255 ? 34.788 0.095 9.260 1.00 34.76 255 ASP B N 1
ATOM 1988 C CA . ASP A 1 255 ? 34.492 -1.353 9.104 1.00 37.01 255 ASP B CA 1
ATOM 1989 C C . ASP A 1 255 ? 34.123 -1.938 10.482 1.00 32.23 255 ASP B C 1
ATOM 1990 O O . ASP A 1 255 ? 34.699 -3.006 10.871 1.00 31.45 255 ASP B O 1
ATOM 1995 N N . GLY A 1 256 ? 33.209 -1.249 11.180 1.00 27.70 256 GLY B N 1
ATOM 1996 C CA . GLY A 1 256 ? 32.844 -1.474 12.593 1.00 26.83 256 GLY B CA 1
ATOM 1997 C C . GLY A 1 256 ? 32.310 -2.875 12.842 1.00 28.05 256 GLY B C 1
ATOM 1998 O O . GLY A 1 256 ? 32.489 -3.355 13.972 1.00 29.32 256 GLY B O 1
ATOM 1999 N N . ARG A 1 257 ? 31.651 -3.520 11.864 1.00 28.85 257 ARG B N 1
ATOM 2000 C CA . ARG A 1 257 ? 31.073 -4.890 12.088 1.00 32.18 257 ARG B CA 1
ATOM 2001 C C . ARG A 1 257 ? 32.220 -5.904 12.276 1.00 32.93 257 ARG B C 1
ATOM 2002 O O . ARG A 1 257 ? 32.125 -6.757 13.197 1.00 31.77 257 ARG B O 1
ATOM 2010 N N . HIS A 1 258 ? 33.294 -5.785 11.491 1.00 36.28 258 HIS B N 1
ATOM 2011 C CA . HIS A 1 258 ? 34.501 -6.649 11.596 1.00 34.99 258 HIS B CA 1
ATOM 2012 C C . HIS A 1 258 ? 35.289 -6.310 12.880 1.00 35.95 258 HIS B C 1
ATOM 2013 O O . HIS A 1 258 ? 35.733 -7.265 13.584 1.00 34.89 258 HIS B O 1
ATOM 2020 N N . VAL A 1 259 ? 35.405 -5.020 13.227 1.00 34.02 259 VAL B N 1
ATOM 2021 C CA . VAL A 1 259 ? 36.024 -4.574 14.512 1.00 31.78 259 VAL B CA 1
ATOM 2022 C C . VAL A 1 259 ? 35.291 -5.258 15.664 1.00 34.96 259 VAL B C 1
ATOM 2023 O O . VAL A 1 259 ? 35.990 -5.813 16.557 1.00 35.89 259 VAL B O 1
ATOM 2027 N N . ALA A 1 260 ? 33.951 -5.207 15.658 1.00 29.43 260 ALA B N 1
ATOM 2028 C CA . ALA A 1 260 ? 33.109 -5.738 16.754 1.00 28.79 260 ALA B CA 1
ATOM 2029 C C . ALA A 1 260 ? 33.227 -7.273 16.806 1.00 27.71 260 ALA B C 1
ATOM 2030 O O . ALA A 1 260 ? 33.323 -7.843 17.940 1.00 23.52 260 ALA B O 1
ATOM 2032 N N . MET A 1 261 ? 33.243 -7.926 15.644 1.00 26.23 261 MET B N 1
ATOM 2033 C CA . MET A 1 261 ? 33.326 -9.406 15.526 1.00 30.86 261 MET B CA 1
ATOM 2034 C C . MET A 1 261 ? 34.636 -9.891 16.178 1.00 34.68 261 MET B C 1
ATOM 2035 O O . MET A 1 261 ? 34.599 -10.858 16.984 1.00 34.11 261 MET B O 1
ATOM 2040 N N . LYS A 1 262 ? 35.749 -9.218 15.881 1.00 33.71 262 LYS B N 1
ATOM 2041 C CA . LYS A 1 262 ? 37.055 -9.517 16.512 1.00 34.94 262 LYS B CA 1
ATOM 2042 C C . LYS A 1 262 ? 36.940 -9.369 18.031 1.00 32.48 262 LYS B C 1
ATOM 2043 O O . LYS A 1 262 ? 37.402 -10.284 18.727 1.00 29.00 262 LYS B O 1
ATOM 2049 N N . GLN A 1 263 ? 36.314 -8.300 18.529 1.00 29.51 263 GLN B N 1
ATOM 2050 C CA . GLN A 1 263 ? 36.273 -8.036 19.992 1.00 33.15 263 GLN B CA 1
ATOM 2051 C C . GLN A 1 263 ? 35.438 -9.108 20.693 1.00 32.80 263 GLN B C 1
ATOM 2052 O O . GLN A 1 263 ? 35.711 -9.395 21.890 1.00 31.91 263 GLN B O 1
ATOM 2058 N N . PHE A 1 264 ? 34.439 -9.667 20.006 1.00 32.83 264 PHE B N 1
ATOM 2059 C CA . PHE A 1 264 ? 33.495 -10.648 20.607 1.00 32.05 264 PHE B CA 1
ATOM 2060 C C . PHE A 1 264 ? 34.042 -12.078 20.447 1.00 31.68 264 PHE B C 1
ATOM 2061 O O . PHE A 1 264 ? 34.053 -12.803 21.462 1.00 31.73 264 PHE B O 1
ATOM 2069 N N . LEU A 1 265 ? 34.364 -12.493 19.217 1.00 29.67 265 LEU B N 1
ATOM 2070 C CA . LEU A 1 265 ? 34.783 -13.879 18.860 1.00 32.16 265 LEU B CA 1
ATOM 2071 C C . LEU A 1 265 ? 36.230 -14.179 19.311 1.00 38.09 265 LEU B C 1
ATOM 2072 O O . LEU A 1 265 ? 36.456 -15.265 19.925 1.00 36.01 265 LEU B O 1
ATOM 2077 N N . ASP A 1 266 ? 37.176 -13.284 18.991 1.00 38.06 266 ASP B N 1
ATOM 2078 C CA . ASP A 1 266 ? 38.641 -13.487 19.153 1.00 37.35 266 ASP B CA 1
ATOM 2079 C C . ASP A 1 266 ? 39.094 -12.945 20.519 1.00 37.82 266 ASP B C 1
ATOM 2080 O O . ASP A 1 266 ? 39.649 -13.743 21.285 1.00 40.07 266 ASP B O 1
ATOM 2085 N N . ASP A 1 267 ? 38.849 -11.665 20.827 1.00 35.11 267 ASP B N 1
ATOM 2086 C CA . ASP A 1 267 ? 39.385 -10.993 22.047 1.00 35.64 267 ASP B CA 1
ATOM 2087 C C . ASP A 1 267 ? 38.540 -11.346 23.272 1.00 37.18 267 ASP B C 1
ATOM 2088 O O . ASP A 1 267 ? 39.100 -11.301 24.384 1.00 34.36 267 ASP B O 1
ATOM 2093 N N . LYS A 1 268 ? 37.241 -11.620 23.082 1.00 35.07 268 LYS B N 1
ATOM 2094 C CA . LYS A 1 268 ? 36.210 -11.780 24.151 1.00 37.05 268 LYS B CA 1
ATOM 2095 C C . LYS A 1 268 ? 36.277 -10.643 25.175 1.00 36.37 268 LYS B C 1
ATOM 2096 O O . LYS A 1 268 ? 36.217 -10.935 26.387 1.00 31.02 268 LYS B O 1
ATOM 2102 N N . THR A 1 269 ? 36.330 -9.385 24.730 1.00 36.40 269 THR B N 1
ATOM 2103 C CA . THR A 1 269 ? 36.380 -8.194 25.635 1.00 36.60 269 THR B CA 1
ATOM 2104 C C . THR A 1 269 ? 34.976 -7.594 25.808 1.00 35.61 269 THR B C 1
ATOM 2105 O O . THR A 1 269 ? 34.777 -6.805 26.770 1.00 28.92 269 THR B O 1
ATOM 2109 N N . PHE A 1 270 ? 34.020 -7.924 24.929 1.00 31.12 270 PHE B N 1
ATOM 2110 C CA . PHE A 1 270 ? 32.612 -7.511 25.173 1.00 31.56 270 PHE B CA 1
ATOM 2111 C C . PHE A 1 270 ? 31.625 -8.564 24.637 1.00 30.63 270 PHE B C 1
ATOM 2112 O O . PHE A 1 270 ? 31.969 -9.419 23.774 1.00 31.21 270 PHE B O 1
ATOM 2120 N N . LYS A 1 271 ? 30.384 -8.421 25.106 1.00 33.46 271 LYS B N 1
ATOM 2121 C CA . LYS A 1 271 ? 29.185 -9.206 24.708 1.00 31.51 271 LYS B CA 1
ATOM 2122 C C . LYS A 1 271 ? 28.132 -8.252 24.139 1.00 27.77 271 LYS B C 1
ATOM 2123 O O . LYS A 1 271 ? 27.585 -7.411 24.863 1.00 26.23 271 LYS B O 1
ATOM 2129 N N . PRO A 1 272 ? 27.861 -8.261 22.811 1.00 26.92 272 PRO B N 1
ATOM 2130 C CA . PRO A 1 272 ? 26.957 -7.257 22.236 1.00 27.10 272 PRO B CA 1
ATOM 2131 C C . PRO A 1 272 ? 25.545 -7.264 22.841 1.00 27.32 272 PRO B C 1
ATOM 2132 O O . PRO A 1 272 ? 24.932 -6.226 22.857 1.00 29.27 272 PRO B O 1
ATOM 2136 N N . GLY A 1 273 ? 25.051 -8.409 23.325 1.00 26.23 273 GLY B N 1
ATOM 2137 C CA . GLY A 1 273 ? 23.779 -8.472 24.062 1.00 26.89 273 GLY B CA 1
ATOM 2138 C C . GLY A 1 273 ? 23.795 -7.569 25.289 1.00 27.88 273 GLY B C 1
ATOM 2139 O O . GLY A 1 273 ? 22.705 -7.259 25.798 1.00 28.24 273 GLY B O 1
ATOM 2140 N N . LEU A 1 274 ? 24.970 -7.187 25.785 1.00 28.35 274 LEU B N 1
ATOM 2141 C CA . LEU A 1 274 ? 25.085 -6.501 27.107 1.00 31.76 274 LEU B CA 1
ATOM 2142 C C . LEU A 1 274 ? 25.714 -5.103 26.997 1.00 30.65 274 LEU B C 1
ATOM 2143 O O . LEU A 1 274 ? 25.662 -4.371 27.995 1.00 34.82 274 LEU B O 1
ATOM 2148 N N . GLY A 1 275 ? 26.258 -4.720 25.847 1.00 29.10 275 GLY B N 1
ATOM 2149 C CA . GLY A 1 275 ? 26.909 -3.403 25.692 1.00 30.32 275 GLY B CA 1
ATOM 2150 C C . GLY A 1 275 ? 27.506 -3.213 24.304 1.00 30.04 275 GLY B C 1
ATOM 2151 O O . GLY A 1 275 ? 27.638 -4.220 23.577 1.00 27.19 275 GLY B O 1
ATOM 2152 N N . HIS A 1 276 ? 27.865 -1.965 23.973 1.00 29.51 276 HIS B N 1
ATOM 2153 C CA . HIS A 1 276 ? 28.459 -1.545 22.674 1.00 32.89 276 HIS B CA 1
ATOM 2154 C C . HIS A 1 276 ? 29.912 -2.032 22.577 1.00 32.06 276 HIS B C 1
ATOM 2155 O O . HIS A 1 276 ? 30.643 -2.009 23.606 1.00 28.98 276 HIS B O 1
ATOM 2162 N N . TYR A 1 277 ? 30.343 -2.388 21.367 1.00 30.69 277 TYR B N 1
ATOM 2163 C CA . TYR A 1 277 ? 31.768 -2.625 21.054 1.00 30.72 277 TYR B CA 1
ATOM 2164 C C . TYR A 1 277 ? 32.545 -1.309 21.229 1.00 32.57 277 TYR B C 1
ATOM 2165 O O . TYR A 1 277 ? 31.955 -0.200 21.195 1.00 29.96 277 TYR B O 1
ATOM 2174 N N . ASP A 1 278 ? 33.858 -1.441 21.449 1.00 33.78 278 ASP B N 1
ATOM 2175 C CA . ASP A 1 278 ? 34.817 -0.318 21.631 1.00 34.62 278 ASP B CA 1
ATOM 2176 C C . ASP A 1 278 ? 35.257 0.160 20.239 1.00 33.18 278 ASP B C 1
ATOM 2177 O O . ASP A 1 278 ? 36.065 -0.522 19.563 1.00 31.12 278 ASP B O 1
ATOM 2182 N N . LYS A 1 279 ? 34.707 1.279 19.781 1.00 36.67 279 LYS B N 1
ATOM 2183 C CA . LYS A 1 279 ? 34.983 1.771 18.403 1.00 38.00 279 LYS B CA 1
ATOM 2184 C C . LYS A 1 279 ? 36.292 2.577 18.409 1.00 38.47 279 LYS B C 1
ATOM 2185 O O . LYS A 1 279 ? 36.679 3.015 17.344 1.00 39.17 279 LYS B O 1
ATOM 2191 N N . THR A 1 280 ? 36.945 2.754 19.571 1.00 46.69 280 THR B N 1
ATOM 2192 C CA . THR A 1 280 ? 38.351 3.247 19.701 1.00 53.86 280 THR B CA 1
ATOM 2193 C C . THR A 1 280 ? 39.263 2.334 18.881 1.00 58.18 280 THR B C 1
ATOM 2194 O O . THR A 1 280 ? 39.995 2.852 18.007 1.00 62.40 280 THR B O 1
ATOM 2198 N N . LYS A 1 281 ? 39.175 1.024 19.138 1.00 59.83 281 LYS B N 1
ATOM 2199 C CA . LYS A 1 281 ? 39.954 -0.044 18.452 1.00 58.70 281 LYS B CA 1
ATOM 2200 C C . LYS A 1 281 ? 39.562 -0.115 16.969 1.00 55.12 281 LYS B C 1
ATOM 2201 O O . LYS A 1 281 ? 38.388 0.165 16.648 1.00 59.44 281 LYS B O 1
ATOM 2207 N N . THR A 1 282 ? 40.523 -0.470 16.108 1.00 54.04 282 THR B N 1
ATOM 2208 C CA . THR A 1 282 ? 40.408 -0.443 14.618 1.00 53.13 282 THR B CA 1
ATOM 2209 C C . THR A 1 282 ? 40.878 -1.765 13.975 1.00 50.81 282 THR B C 1
ATOM 2210 O O . THR A 1 282 ? 40.813 -1.850 12.738 1.00 49.21 282 THR B O 1
ATOM 2214 N N . GLU A 1 283 ? 41.292 -2.778 14.748 1.00 55.31 283 GLU B N 1
ATOM 2215 C CA . GLU A 1 283 ? 41.830 -4.063 14.198 1.00 61.13 283 GLU B CA 1
ATOM 2216 C C . GLU A 1 283 ? 40.660 -5.030 13.930 1.00 55.40 283 GLU B C 1
ATOM 2217 O O . GLU A 1 283 ? 39.752 -5.084 14.775 1.00 47.58 283 GLU B O 1
ATOM 2223 N N . VAL A 1 284 ? 40.713 -5.791 12.820 1.00 58.41 284 VAL B N 1
ATOM 2224 C CA . VAL A 1 284 ? 39.581 -6.592 12.241 1.00 59.71 284 VAL B CA 1
ATOM 2225 C C . VAL A 1 284 ? 39.884 -8.106 12.246 1.00 57.31 284 VAL B C 1
ATOM 2226 O O . VAL A 1 284 ? 40.976 -8.673 12.353 1.00 52.64 284 VAL B O 1
#

B-factor: mean 24.51, std 9.67, range [11.24, 83.07]

Foldseek 3Di:
DPALLQQKDWDQDQQETEIERHPQVQLSAAALSPLQNLQVVLVVSQPPPSHAEYEYAYPHAHRYAYHDCVRLPVVQVVVPPVSNVSSLCSLLVSLQCL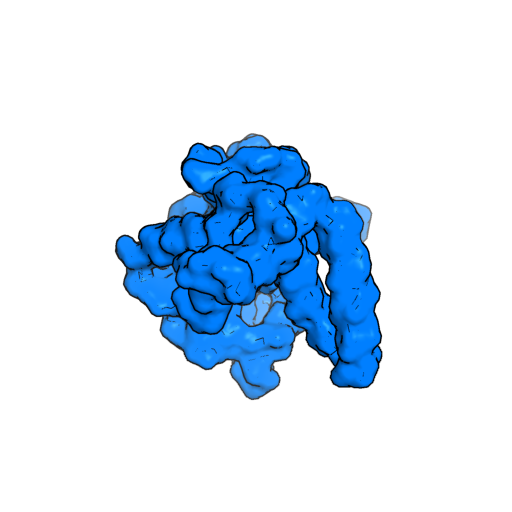LLGLHAYEYLGEAEQEQLSLSNLNSHLAYEYEQHYKYAPQQVVVPHFRDNCNLVSLPVFFPPVRSVCRRNVRGIDGRCRCCVRRSHVYYYHSVCRVVVVVVVSVQSSQAQSLVVSLVSVLVVPCVPDDPVRSVVVNVVSVVVSCVVPPLNVVVQQCCCVVPVVVDDVVVGHGGSVDRDD

Secondary structure (DSSP, 8-state):
--SGGGSEEEEEETTEEEEEE--GGGTT-B-HHHHHHHHHHHHHHTT-TT--EEEEEESSSEEE--B-IIIIIIHHHHTHHHHHHHHHHHHHHHHHHHHT-SS-EEEEE-SEEEGGGHHHHHHSSEEEEETT-EEE-GGGGGT---TTTHHHHHHHHS-HHHHHHHHHH-PPEEHHHHHHTTSSSEEE-HHHHHHHHHHHHHHHHHS-HHHHHHHHHHHHHHTTS-HHHHHHHHHHHHHHHHHH-TT-HHHHHHIIIIIS----TTTS---TT----

Solvent-accessible surface area: 14450 Å² total; per-residue (Å²): 40,159,135,56,100,50,0,8,77,78,66,57,66,92,60,0,0,4,1,24,0,33,1,43,116,113,101,0,11,0,0,18,65,0,0,84,19,0,51,121,5,1,74,88,0,12,140,84,133,60,0,1,0,0,0,1,1,10,51,36,71,0,0,0,33,4,21,12,89,126,40,15,55,178,83,12,111,90,123,36,118,83,7,33,104,115,4,54,162,25,0,101,50,0,6,83,72,0,61,64,0,38,15,7,0,0,0,15,0,52,7,98,0,35,4,7,0,0,6,0,3,48,0,6,40,53,5,5,0,0,46,109,0,59,0,0,0,30,8,64,103,105,72,63,138,14,33,17,38,0,56,116,8,1,79,27,53,9,69,144,207,26,4,91,113,5,20,124,92,10,85,62,22,35,0,98,44,0,20,155,54,90,5,6,82,62,18,18,54,44,137,100,4,96,68,75,0,90,103,13,0,47,66,28,20,85,71,15,66,12,53,21,23,53,74,18,28,12,104,44,109,44,128,142,68,90,171,114,90,11,99,73,52,82,92,111,36,76,89,26,18,61,186,90,20,161,66,49,3,117,65,3,20,99,49,4,89,103,101,54,154,94,31,135,81,81,149,38,86,30,55,87,118,78,105,91,110

Sequence (277 aa):
VEREEDTVRYEIVNNVAWVYYNRPTKRNAQSPKLNRQMLKVLTELEFRDDVGVLVLGGEGPAWCAGMDLKEYFRETEAEGLAGTRKAQREAYTWWERLRWYQKPTIAMVHGWCFGGAYGPLFACDLAFAADEAQFGLSEVNWGILPGGGATKVAVDLMPMRVAMYHAMMGENLSGQDAARYNLVNESMPADQLKARVKQVAETLIQKNWATVKYTKDAVRRVKEMTYDNAEDYLIRLQEGLNWFDKSDGRHVAMKQFLDDKTFKPGLGHYDKTKTEV

Radius of gyration: 19.98 Å; Cα contacts (8 Å, |Δi|>4): 502; chains: 1; bounding box: 54×55×40 Å